Protein AF-A0A7C2JXZ7-F1 (afdb_monomer)

Solvent-accessible su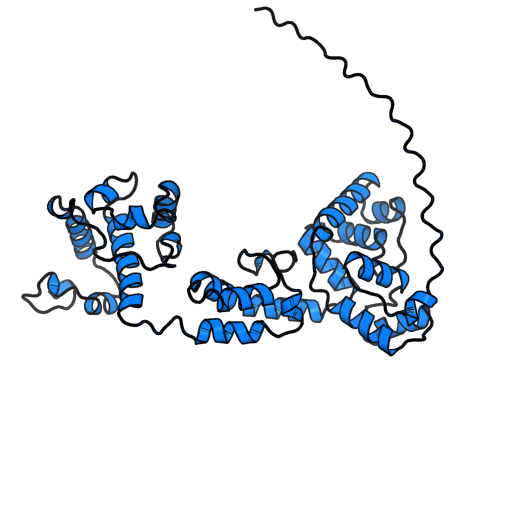rface area (backbone atoms only — not comparable to full-atom values): 20794 Å² total; per-residue (Å²): 109,37,71,84,67,78,41,60,89,87,62,53,82,86,69,69,44,75,68,50,61,74,71,53,90,70,81,55,69,70,57,50,53,50,53,37,53,58,69,62,34,73,89,45,26,84,37,54,69,44,96,60,83,79,60,87,74,69,52,63,71,73,50,99,61,55,70,68,53,46,52,51,31,55,76,66,48,43,37,80,36,54,71,58,54,43,67,33,20,42,39,56,48,54,64,38,87,90,34,45,48,64,51,49,51,52,52,48,53,53,50,49,52,55,51,50,40,60,73,72,55,51,64,69,77,52,66,60,60,64,55,56,42,51,71,56,39,70,49,85,60,17,68,27,36,26,47,79,26,54,86,33,37,89,56,45,66,91,66,73,64,24,49,20,55,44,51,55,50,47,63,75,40,79,59,53,56,68,62,53,52,51,46,53,71,26,42,68,60,50,50,53,50,51,53,55,53,55,71,33,28,38,49,53,46,51,50,51,50,49,36,49,61,64,68,53,57,69,55,52,46,51,24,44,32,36,39,72,7,56,60,28,42,78,59,45,52,58,65,62,27,13,57,77,43,76,40,55,49,67,59,44,52,51,51,43,52,51,49,49,65,70,62,66,81,55,95,53,62,73,51,58,32,57,55,50,49,47,53,53,50,50,72,54,49,78,60,55,63,66,55,51,11,44,51,37,25,77,70,58,39,23,94,46,62,34,37,56,68,22,48,48,49,49,29,56,73,65,77,41,81,75,45,72,64,59,60,77,71,51,77,78,71,74,74,77,74,71,77,73,77,75,74,78,73,78,80,76,76,79,78,80,79,81,82,84,82,87,130

Nearest PDB structures (foldseek):
  8cyf-assembly1_B  TM=7.156E-01  e=1.356E+00  Mycobacterium tuberculosis
  8d5v-assembly2_D  TM=5.899E-01  e=2.338E+00  Mycobacterium tuberculosis H37Rv
  7kug-assembly1_B  TM=6.909E-01  e=7.608E+00  Mycobacterium tuberculosis

Structure (mmCIF, N/CA/C/O backbone):
data_AF-A0A7C2JXZ7-F1
#
_entry.id   AF-A0A7C2JXZ7-F1
#
loop_
_atom_site.group_PDB
_atom_site.id
_atom_site.type_symbol
_atom_site.label_atom_id
_atom_site.label_alt_id
_atom_site.label_comp_id
_atom_site.label_asym_id
_atom_site.label_entity_id
_atom_site.label_seq_id
_atom_site.pdbx_PDB_ins_code
_atom_site.Cartn_x
_atom_site.Cartn_y
_atom_site.Cartn_z
_atom_site.occupancy
_atom_site.B_iso_or_equiv
_atom_site.auth_seq_id
_atom_site.auth_comp_id
_atom_site.auth_asym_id
_atom_site.auth_atom_id
_atom_site.pdbx_PDB_model_num
ATOM 1 N N . MET A 1 1 ? 34.299 -19.028 -40.362 1.00 62.66 1 MET A N 1
ATOM 2 C CA . MET A 1 1 ? 33.415 -18.157 -39.547 1.00 62.66 1 MET A CA 1
ATOM 3 C C . MET A 1 1 ? 31.964 -18.383 -39.933 1.00 62.66 1 MET A C 1
ATOM 5 O O . MET A 1 1 ? 31.199 -18.658 -39.027 1.00 62.66 1 MET A O 1
ATOM 9 N N . ALA A 1 2 ? 31.626 -18.369 -41.231 1.00 64.12 2 ALA A N 1
ATOM 10 C CA . ALA A 1 2 ? 30.314 -18.766 -41.760 1.00 64.12 2 ALA A CA 1
ATOM 11 C C . ALA A 1 2 ? 29.819 -20.125 -41.217 1.00 64.12 2 ALA A C 1
ATOM 13 O O . ALA A 1 2 ? 28.723 -20.210 -40.673 1.00 64.12 2 ALA A O 1
ATOM 14 N N . GLU A 1 3 ? 30.686 -21.140 -41.208 1.00 71.06 3 GLU A N 1
ATOM 15 C CA . GLU A 1 3 ? 30.381 -22.459 -40.632 1.00 71.06 3 GLU A CA 1
ATOM 16 C C . GLU A 1 3 ? 30.005 -22.406 -39.135 1.00 71.06 3 GLU A C 1
ATOM 18 O O . GLU A 1 3 ? 29.071 -23.067 -38.692 1.00 71.06 3 GLU 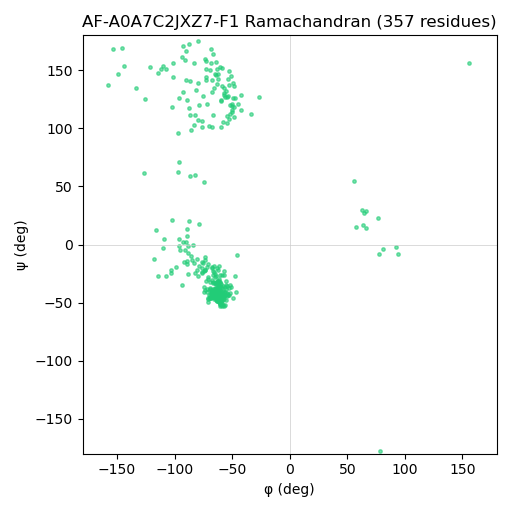A O 1
ATOM 23 N N . ALA A 1 4 ? 30.657 -21.538 -38.350 1.00 67.06 4 ALA A N 1
ATOM 24 C CA . ALA A 1 4 ? 30.414 -21.406 -36.909 1.00 67.06 4 ALA A CA 1
ATOM 25 C C . ALA A 1 4 ? 29.088 -20.697 -36.560 1.00 67.06 4 ALA A C 1
ATOM 27 O O . ALA A 1 4 ? 28.693 -20.691 -35.397 1.00 67.06 4 ALA A O 1
ATOM 28 N N . ILE A 1 5 ? 28.425 -20.088 -37.547 1.00 68.56 5 ILE A N 1
ATOM 29 C CA . ILE A 1 5 ? 27.115 -19.428 -37.422 1.00 68.56 5 ILE A CA 1
ATOM 30 C C . ILE A 1 5 ? 26.041 -20.120 -38.279 1.00 68.56 5 ILE A C 1
ATOM 32 O O . ILE A 1 5 ? 24.974 -19.552 -38.493 1.00 68.56 5 ILE A O 1
ATOM 36 N N . GLY A 1 6 ? 26.322 -21.323 -38.798 1.00 71.38 6 GLY A N 1
ATOM 37 C CA . GLY A 1 6 ? 25.378 -22.089 -39.616 1.00 71.38 6 GLY A CA 1
ATOM 38 C C . GLY A 1 6 ? 25.043 -21.441 -40.965 1.00 71.38 6 GLY A C 1
ATOM 39 O O . GLY A 1 6 ? 23.933 -21.611 -41.466 1.00 71.38 6 GLY A O 1
ATOM 40 N N . ARG A 1 7 ? 25.969 -20.666 -41.546 1.00 77.44 7 ARG A N 1
ATOM 41 C CA . ARG A 1 7 ? 25.797 -19.999 -42.845 1.00 77.44 7 ARG A CA 1
ATOM 42 C C . ARG A 1 7 ? 26.651 -20.661 -43.938 1.00 77.44 7 ARG A C 1
ATOM 44 O O . ARG A 1 7 ? 27.709 -21.206 -43.619 1.00 77.44 7 ARG A O 1
ATOM 51 N N . PRO A 1 8 ? 26.207 -20.612 -45.210 1.00 79.00 8 PRO A N 1
ATOM 52 C CA . PRO A 1 8 ? 26.948 -21.183 -46.334 1.00 79.00 8 PRO A CA 1
ATOM 53 C C . PRO A 1 8 ? 28.295 -20.481 -46.560 1.00 79.00 8 PRO A C 1
ATOM 55 O O . PRO A 1 8 ? 28.485 -19.322 -46.177 1.00 79.00 8 PRO A O 1
ATOM 58 N N . ASP A 1 9 ? 29.225 -21.179 -47.213 1.00 78.62 9 ASP A N 1
ATOM 59 C CA . ASP A 1 9 ? 30.504 -20.600 -47.627 1.00 78.62 9 ASP A CA 1
ATOM 60 C C . ASP A 1 9 ? 30.289 -19.400 -48.557 1.00 78.62 9 ASP A C 1
ATOM 62 O O . ASP A 1 9 ? 29.447 -19.423 -49.454 1.00 78.62 9 ASP A O 1
ATOM 66 N N . GLY A 1 10 ? 31.044 -18.325 -48.314 1.00 77.00 10 GLY A N 1
ATOM 67 C CA . GLY A 1 10 ? 30.866 -17.038 -48.994 1.00 77.00 10 GLY A CA 1
ATOM 68 C C . GLY A 1 10 ? 29.934 -16.056 -48.279 1.00 77.00 10 GLY A C 1
ATOM 69 O O . GLY A 1 10 ? 29.812 -14.923 -48.740 1.00 77.00 10 GLY A O 1
ATOM 70 N N . ALA A 1 11 ? 29.335 -16.435 -47.141 1.00 72.44 11 ALA A N 1
ATOM 71 C CA . ALA A 1 11 ? 28.572 -15.500 -46.319 1.00 72.44 11 ALA A CA 1
ATOM 72 C C . ALA A 1 11 ? 29.433 -14.299 -45.891 1.00 72.44 11 ALA A C 1
ATOM 74 O O . ALA A 1 11 ? 30.537 -14.432 -45.350 1.00 72.44 11 ALA A O 1
ATOM 75 N N . THR A 1 12 ? 28.896 -13.116 -46.140 1.00 72.75 12 THR A N 1
ATOM 76 C CA . THR A 1 12 ? 29.466 -11.817 -45.815 1.00 72.75 12 THR A CA 1
ATOM 77 C C . THR A 1 12 ? 28.961 -11.333 -44.456 1.00 72.75 12 THR A C 1
ATOM 79 O O . THR A 1 12 ? 28.044 -11.894 -43.860 1.00 72.75 12 THR A O 1
ATOM 82 N N . VAL A 1 13 ? 29.540 -10.242 -43.946 1.00 60.84 13 VAL A N 1
ATOM 83 C CA . VAL A 1 13 ? 29.043 -9.588 -42.721 1.00 60.84 13 VAL A CA 1
ATOM 84 C C . VAL A 1 13 ? 27.598 -9.094 -42.895 1.00 60.84 13 VAL A C 1
ATOM 86 O O . VAL A 1 13 ? 26.864 -9.042 -41.914 1.00 60.84 13 VAL A O 1
ATOM 89 N N . ALA A 1 14 ? 27.166 -8.793 -44.126 1.00 58.12 14 ALA A N 1
ATOM 90 C CA . ALA A 1 14 ? 25.792 -8.378 -44.413 1.00 58.12 14 ALA A CA 1
ATOM 91 C C . ALA A 1 14 ? 24.763 -9.503 -44.185 1.00 58.12 14 ALA A C 1
ATOM 93 O O . ALA A 1 14 ? 23.591 -9.216 -43.966 1.00 58.12 14 ALA A O 1
ATOM 94 N N . ASP A 1 15 ? 25.202 -10.765 -44.162 1.00 61.22 15 ASP A N 1
ATOM 95 C CA . ASP A 1 15 ? 24.343 -11.933 -43.930 1.00 61.22 15 ASP A CA 1
ATOM 96 C C . ASP A 1 15 ? 24.106 -12.222 -42.427 1.00 61.22 15 ASP A C 1
ATOM 98 O O . ASP A 1 15 ? 23.395 -13.167 -42.062 1.00 61.22 15 ASP A O 1
ATOM 102 N N . LEU A 1 16 ? 24.690 -11.406 -41.535 1.00 68.06 16 LEU A N 1
ATOM 103 C CA . LEU A 1 16 ? 24.462 -11.419 -40.083 1.00 68.06 16 LEU A CA 1
ATOM 104 C C . LEU A 1 16 ? 23.192 -10.641 -39.701 1.00 68.06 16 LEU A C 1
ATOM 106 O O . LEU A 1 16 ? 23.237 -9.675 -38.938 1.00 68.06 16 LEU A O 1
ATOM 110 N N . ASP A 1 17 ? 22.052 -11.069 -40.231 1.00 64.88 17 ASP A N 1
ATOM 111 C CA . ASP A 1 17 ? 20.748 -10.480 -39.931 1.00 64.88 17 ASP A CA 1
ATOM 112 C C . ASP A 1 17 ? 20.158 -10.951 -38.584 1.00 64.88 17 ASP A C 1
ATOM 114 O O . ASP A 1 17 ? 20.678 -11.837 -37.899 1.00 64.88 17 ASP A O 1
ATOM 118 N N . ALA A 1 18 ? 19.012 -10.376 -38.207 1.00 56.53 18 ALA A N 1
ATOM 119 C CA . ALA A 1 18 ? 18.262 -10.770 -37.012 1.00 56.53 18 ALA A CA 1
ATOM 120 C C . ALA A 1 18 ? 17.871 -12.265 -36.991 1.00 56.53 18 ALA A C 1
ATOM 122 O O . ALA A 1 18 ? 17.624 -12.815 -35.917 1.00 56.53 18 ALA A O 1
ATOM 123 N N . GLY A 1 19 ? 17.809 -12.929 -38.151 1.00 61.84 19 GLY A N 1
ATOM 124 C CA . GLY A 1 19 ? 17.515 -14.355 -38.271 1.00 61.84 19 GLY A CA 1
ATOM 125 C C . GLY A 1 19 ? 18.634 -15.230 -37.709 1.00 61.84 19 GLY A C 1
ATOM 126 O O . GLY A 1 19 ? 18.343 -16.162 -36.960 1.00 61.84 19 GLY A O 1
ATOM 127 N N . VAL A 1 20 ? 19.902 -14.885 -37.975 1.00 66.69 20 VAL A N 1
ATOM 128 C CA . VAL A 1 20 ? 21.068 -15.586 -37.395 1.00 66.69 20 VAL A CA 1
ATOM 129 C C . VAL A 1 20 ? 20.991 -15.567 -35.877 1.00 66.69 20 VAL A C 1
ATOM 131 O O . VAL A 1 20 ? 21.001 -16.615 -35.231 1.00 66.69 20 VAL A O 1
ATOM 134 N N . TRP A 1 21 ? 20.829 -14.374 -35.308 1.00 66.44 21 TRP A N 1
ATOM 135 C CA . TRP A 1 21 ? 20.855 -14.176 -33.861 1.00 66.44 21 TRP A CA 1
ATOM 136 C C . TRP A 1 21 ? 19.709 -14.888 -33.141 1.00 66.44 21 TRP A C 1
ATOM 138 O O . TRP A 1 21 ? 19.913 -15.409 -32.050 1.00 66.44 21 TRP A O 1
ATOM 148 N N . ARG A 1 22 ? 18.523 -14.984 -33.758 1.00 57.91 22 ARG A N 1
ATOM 149 C CA . ARG A 1 22 ? 17.371 -15.706 -33.184 1.00 57.91 22 ARG A CA 1
ATOM 150 C C . ARG A 1 22 ? 17.596 -17.210 -33.049 1.00 57.91 22 ARG A C 1
ATOM 152 O O . ARG A 1 22 ? 16.978 -17.832 -32.192 1.00 57.91 22 ARG A O 1
ATOM 159 N N . THR A 1 23 ? 18.438 -17.792 -33.899 1.00 68.81 23 THR A N 1
ATOM 160 C CA . THR A 1 23 ? 18.714 -19.238 -33.894 1.00 68.81 23 THR A CA 1
ATOM 161 C C . THR A 1 23 ? 19.917 -19.618 -33.028 1.00 68.81 23 THR A C 1
ATOM 163 O O . THR A 1 23 ? 20.071 -20.785 -32.670 1.00 68.81 23 THR A O 1
ATOM 166 N N . MET A 1 24 ? 20.749 -18.647 -32.634 1.00 72.88 24 MET A N 1
ATOM 167 C CA . MET A 1 24 ? 21.916 -18.885 -31.786 1.00 72.88 24 MET A CA 1
ATOM 168 C C . MET A 1 24 ? 21.531 -18.940 -30.305 1.00 72.88 24 MET A C 1
ATOM 170 O O . MET A 1 24 ? 21.211 -17.930 -29.687 1.00 72.88 24 MET A O 1
ATOM 174 N N . THR A 1 25 ? 21.627 -20.126 -29.703 1.00 72.94 25 THR A N 1
ATOM 175 C CA . THR A 1 25 ? 21.425 -20.321 -28.256 1.00 72.94 25 THR A CA 1
ATOM 176 C C . THR A 1 25 ? 22.658 -19.953 -27.424 1.00 72.94 25 THR A C 1
ATOM 178 O O . THR A 1 25 ? 22.530 -19.647 -26.240 1.00 72.94 25 THR A O 1
ATOM 181 N N . ALA A 1 26 ? 23.848 -19.949 -28.035 1.00 78.12 26 ALA A N 1
ATOM 182 C CA . ALA A 1 26 ? 25.101 -19.505 -27.433 1.00 78.12 26 ALA A CA 1
ATOM 183 C C . ALA A 1 26 ? 26.041 -18.910 -28.495 1.00 78.12 26 ALA A C 1
ATOM 185 O O . ALA A 1 26 ? 26.068 -19.359 -29.641 1.00 78.12 26 ALA A O 1
ATOM 186 N N . ILE A 1 27 ? 26.841 -17.914 -28.106 1.00 78.12 27 ILE A N 1
ATOM 187 C CA . ILE A 1 27 ? 27.871 -17.305 -28.959 1.00 78.12 27 ILE A CA 1
ATOM 188 C C . ILE A 1 27 ? 29.213 -17.969 -28.640 1.00 78.12 27 ILE A C 1
ATOM 190 O O . ILE A 1 27 ? 29.633 -17.991 -27.485 1.00 78.12 27 ILE A O 1
ATOM 194 N N . SER A 1 28 ? 29.901 -18.500 -29.656 1.00 84.38 28 SER A N 1
ATOM 195 C CA . SER A 1 28 ? 31.256 -19.036 -29.472 1.00 84.38 28 SER A CA 1
ATOM 196 C C . SER A 1 28 ? 32.236 -17.930 -29.068 1.00 84.38 28 SER A C 1
ATOM 198 O O . SER A 1 28 ? 32.137 -16.800 -29.552 1.00 84.38 28 SER A O 1
ATOM 200 N N . GLU A 1 29 ? 33.229 -18.249 -28.233 1.00 83.44 29 GLU A N 1
ATOM 201 C CA . GLU A 1 29 ? 34.202 -17.246 -27.769 1.00 83.44 29 GLU A CA 1
ATOM 202 C C . GLU A 1 29 ? 34.943 -16.590 -28.945 1.00 83.44 29 GLU A C 1
ATOM 204 O O . GLU A 1 29 ? 35.140 -15.381 -28.955 1.00 83.44 29 GLU A O 1
ATOM 209 N N . ARG A 1 30 ? 35.239 -17.348 -30.010 1.00 81.94 30 ARG A N 1
ATOM 210 C CA . ARG A 1 30 ? 35.855 -16.815 -31.235 1.00 81.94 30 ARG A CA 1
ATOM 211 C C . ARG A 1 30 ? 34.989 -15.752 -31.921 1.00 81.94 30 ARG A C 1
ATOM 213 O O . ARG A 1 30 ? 35.519 -14.723 -32.337 1.00 81.94 30 ARG A O 1
ATOM 220 N N . LEU A 1 31 ? 33.680 -15.987 -32.055 1.00 80.50 31 LEU A N 1
ATOM 221 C CA . LEU A 1 31 ? 32.760 -15.006 -32.642 1.00 80.50 31 LEU A CA 1
ATOM 222 C C . LEU A 1 31 ? 32.622 -13.783 -31.734 1.00 80.50 31 LEU A C 1
ATOM 224 O O . LEU A 1 31 ? 32.648 -12.655 -32.216 1.00 80.50 31 LEU A O 1
ATOM 228 N N . ARG A 1 32 ? 32.549 -13.996 -30.419 1.00 84.38 32 ARG A N 1
ATOM 229 C CA . ARG A 1 32 ? 32.533 -12.913 -29.437 1.00 84.38 32 ARG A CA 1
ATOM 230 C C . ARG A 1 32 ? 33.777 -12.033 -29.558 1.00 84.38 32 ARG A C 1
ATOM 232 O O . ARG A 1 32 ? 33.635 -10.826 -29.712 1.00 84.38 32 ARG A O 1
ATOM 239 N N . THR A 1 33 ? 34.981 -12.610 -29.555 1.00 87.62 33 THR A N 1
ATOM 240 C CA . THR A 1 33 ? 36.236 -11.861 -29.741 1.00 87.62 33 THR A CA 1
ATOM 241 C C . THR A 1 33 ? 36.236 -11.088 -31.057 1.00 87.62 33 THR A C 1
ATOM 243 O O . THR A 1 33 ? 36.643 -9.929 -31.082 1.00 87.62 33 THR A O 1
ATOM 246 N N . TYR A 1 34 ? 35.737 -11.694 -32.138 1.00 88.88 34 TYR A N 1
ATOM 247 C CA . TYR A 1 34 ? 35.626 -11.029 -33.434 1.00 88.88 34 TYR A CA 1
ATOM 248 C C . TYR A 1 34 ? 34.696 -9.806 -33.392 1.00 88.88 34 TYR A C 1
ATOM 250 O O . TYR A 1 34 ? 35.095 -8.733 -33.837 1.00 88.88 34 TYR A O 1
ATOM 258 N N . LEU A 1 35 ? 33.495 -9.929 -32.817 1.00 87.25 35 LEU A N 1
ATOM 259 C CA . LEU A 1 35 ? 32.553 -8.807 -32.686 1.00 87.25 35 LEU A CA 1
ATOM 260 C C . LEU A 1 35 ? 33.122 -7.684 -31.813 1.00 87.25 35 LEU A C 1
ATOM 262 O O . LEU A 1 35 ? 32.981 -6.511 -32.149 1.00 87.25 35 LEU A O 1
ATOM 266 N N . LEU A 1 36 ? 33.802 -8.040 -30.719 1.00 90.25 36 LEU A N 1
ATOM 267 C CA . LEU A 1 36 ? 34.467 -7.074 -29.843 1.00 90.25 36 LEU A CA 1
ATOM 268 C C . LEU A 1 36 ? 35.589 -6.325 -30.569 1.00 90.25 36 LEU A C 1
ATOM 270 O O . LEU A 1 36 ? 35.701 -5.110 -30.429 1.00 90.25 36 LEU A O 1
ATOM 274 N N . ALA A 1 37 ? 36.394 -7.033 -31.363 1.00 90.88 37 ALA A N 1
ATOM 275 C CA . ALA A 1 37 ? 37.422 -6.413 -32.190 1.00 90.88 37 ALA A CA 1
ATOM 276 C C . ALA A 1 37 ? 36.805 -5.506 -33.263 1.00 90.88 37 ALA A C 1
ATOM 278 O O . ALA A 1 37 ? 37.328 -4.425 -33.514 1.00 90.88 37 ALA A O 1
ATOM 279 N N . LEU A 1 38 ? 35.678 -5.914 -33.858 1.00 89.81 38 LEU A N 1
ATOM 280 C CA . LEU A 1 38 ? 34.982 -5.150 -34.890 1.00 89.81 38 LEU A CA 1
ATOM 281 C C . LEU A 1 38 ? 34.501 -3.794 -34.366 1.00 89.81 38 LEU A C 1
ATOM 283 O O . LEU A 1 38 ? 34.787 -2.784 -34.998 1.00 89.81 38 LEU A O 1
ATOM 287 N N . VAL A 1 39 ? 33.829 -3.751 -33.211 1.00 91.50 39 VAL A N 1
ATOM 288 C CA . VAL A 1 39 ? 33.333 -2.484 -32.631 1.00 91.50 39 VAL A CA 1
ATOM 289 C C . VAL A 1 39 ? 34.448 -1.581 -32.095 1.00 91.50 39 VAL A C 1
ATOM 291 O O . VAL A 1 39 ? 34.222 -0.392 -31.900 1.00 91.50 39 VAL A O 1
ATOM 294 N N . ALA A 1 40 ? 35.649 -2.124 -31.874 1.00 91.88 40 ALA A N 1
ATOM 295 C CA . ALA A 1 40 ? 36.829 -1.379 -31.432 1.00 91.88 40 ALA A CA 1
ATOM 296 C C . ALA A 1 40 ? 37.678 -0.822 -32.593 1.00 91.88 40 ALA A C 1
ATOM 298 O O . ALA A 1 40 ? 38.736 -0.235 -32.363 1.00 91.88 40 ALA A O 1
ATOM 299 N N . ARG A 1 41 ? 37.251 -1.023 -33.845 1.00 93.81 41 ARG A N 1
ATOM 300 C CA . ARG A 1 41 ? 37.993 -0.586 -35.029 1.00 93.81 41 ARG A CA 1
ATOM 301 C C . ARG A 1 41 ? 38.040 0.944 -35.150 1.00 93.81 41 ARG A C 1
ATOM 303 O O . ARG A 1 41 ? 36.980 1.574 -35.106 1.00 93.81 41 ARG A O 1
ATOM 310 N N . PRO A 1 42 ? 39.221 1.553 -35.386 1.00 94.62 42 PRO A N 1
ATOM 311 C CA . PRO A 1 42 ? 39.348 3.002 -35.565 1.00 94.62 42 PRO A CA 1
ATOM 312 C C . PRO A 1 42 ? 38.448 3.569 -36.668 1.00 94.62 42 PRO A C 1
ATOM 314 O O . PRO A 1 42 ? 37.960 4.689 -36.559 1.00 94.62 42 PRO A O 1
ATOM 317 N N . GLU A 1 43 ? 38.173 2.787 -37.711 1.00 95.88 43 GLU A N 1
ATOM 318 C CA . GLU A 1 43 ? 37.343 3.200 -38.845 1.00 95.88 43 GLU A CA 1
ATOM 319 C C . GLU A 1 43 ? 35.866 3.410 -38.469 1.00 95.88 43 GLU A C 1
ATOM 321 O O . GLU A 1 43 ? 35.140 4.110 -39.177 1.00 95.88 43 GLU A O 1
ATOM 326 N N . LEU A 1 44 ? 35.411 2.824 -37.356 1.00 94.00 44 LEU A N 1
ATOM 327 C CA . LEU A 1 44 ? 34.067 3.044 -36.823 1.00 94.00 44 LEU A CA 1
ATOM 328 C C . LEU A 1 44 ? 34.005 4.228 -35.858 1.00 94.00 44 LEU A C 1
ATOM 330 O O . LEU A 1 44 ? 32.908 4.699 -35.578 1.00 94.00 44 LEU A O 1
ATOM 334 N N . ALA A 1 45 ? 35.145 4.737 -35.377 1.00 95.62 45 ALA A N 1
ATOM 335 C CA . ALA A 1 45 ? 35.188 5.710 -34.288 1.00 95.62 45 ALA A CA 1
ATOM 336 C C . ALA A 1 45 ? 34.353 6.969 -34.566 1.00 95.62 45 ALA A C 1
ATOM 338 O O . ALA A 1 45 ? 33.713 7.469 -33.651 1.00 95.62 45 ALA A O 1
ATOM 339 N N . GLY A 1 46 ? 34.314 7.444 -35.816 1.00 95.94 46 GLY A N 1
ATOM 340 C CA . GLY A 1 46 ? 33.520 8.610 -36.227 1.00 95.94 46 GLY A CA 1
ATOM 341 C C . GLY A 1 46 ? 32.080 8.308 -36.660 1.00 95.94 46 GLY A C 1
ATOM 342 O O . GLY A 1 46 ? 31.354 9.227 -37.031 1.00 95.94 46 GLY A O 1
ATOM 343 N N . ARG A 1 47 ? 31.650 7.041 -36.663 1.00 95.81 47 ARG A N 1
ATOM 344 C CA . ARG A 1 47 ? 30.279 6.662 -37.031 1.00 95.81 47 ARG A CA 1
ATOM 345 C C . ARG A 1 47 ? 29.370 6.744 -35.818 1.00 95.81 47 ARG A C 1
ATOM 347 O O . ARG A 1 47 ? 29.770 6.348 -34.725 1.00 95.81 47 ARG A O 1
ATOM 354 N N . ARG A 1 48 ? 28.141 7.224 -36.012 1.00 96.44 48 ARG A N 1
ATOM 355 C CA . ARG A 1 48 ? 27.106 7.163 -34.974 1.00 96.44 48 ARG A CA 1
ATOM 356 C C . ARG A 1 48 ? 26.795 5.716 -34.628 1.00 96.44 48 ARG A C 1
ATOM 358 O O . ARG A 1 48 ? 26.771 4.865 -35.512 1.00 96.44 48 ARG A O 1
ATOM 365 N N . VAL A 1 49 ? 26.545 5.458 -33.349 1.00 95.06 49 VAL A N 1
ATOM 366 C CA . VAL A 1 49 ? 26.154 4.115 -32.891 1.00 95.06 49 VAL A CA 1
ATOM 367 C C . VAL A 1 49 ? 24.728 3.781 -33.316 1.00 95.06 49 VAL A C 1
ATOM 369 O O . VAL A 1 49 ? 24.432 2.631 -33.622 1.00 95.06 49 VAL A O 1
ATOM 372 N N . TRP A 1 50 ? 23.872 4.799 -33.413 1.00 92.44 50 TRP A N 1
ATOM 373 C CA . TRP A 1 50 ? 22.514 4.681 -33.929 1.00 92.44 50 TRP A CA 1
ATOM 374 C C . TRP A 1 50 ? 22.298 5.687 -35.056 1.00 92.44 50 TRP A C 1
ATOM 376 O O . TRP A 1 50 ? 22.514 6.887 -34.892 1.00 92.44 50 TRP A O 1
ATOM 386 N N . GLU A 1 51 ? 21.867 5.198 -36.217 1.00 88.38 51 GLU A N 1
ATOM 387 C CA . GLU A 1 51 ? 21.606 6.039 -37.395 1.00 88.38 51 GLU A CA 1
ATOM 388 C C . GLU A 1 51 ? 20.194 6.648 -37.392 1.00 88.38 51 GLU A C 1
ATOM 390 O O . GLU A 1 51 ? 19.897 7.550 -38.174 1.00 88.38 51 GLU A O 1
ATOM 395 N N . ARG A 1 52 ? 19.332 6.194 -36.476 1.00 83.38 52 ARG A N 1
ATOM 396 C CA . ARG A 1 52 ? 17.942 6.635 -36.318 1.00 83.38 52 ARG A CA 1
ATOM 397 C C . ARG A 1 52 ? 17.738 7.417 -35.017 1.00 83.38 52 ARG A C 1
ATOM 399 O O . ARG A 1 52 ? 18.448 7.164 -34.042 1.00 83.38 52 ARG A O 1
ATOM 406 N N . PRO A 1 53 ? 16.779 8.361 -34.979 1.00 80.50 53 PRO A N 1
ATOM 407 C CA . PRO A 1 53 ? 16.437 9.068 -33.751 1.00 80.50 53 PRO A CA 1
ATOM 408 C C . PRO A 1 53 ? 15.901 8.098 -32.695 1.00 80.50 53 PRO A C 1
ATOM 410 O O . PRO A 1 53 ? 15.218 7.125 -33.022 1.00 80.50 53 PRO A O 1
ATOM 413 N N . TRP A 1 54 ? 16.172 8.384 -31.420 1.00 82.81 54 TRP A N 1
ATOM 414 C CA . TRP A 1 54 ? 15.539 7.629 -30.344 1.00 82.81 54 TRP A CA 1
ATOM 415 C C . TRP A 1 54 ? 14.026 7.885 -30.330 1.00 82.81 54 TRP A C 1
ATOM 417 O O . TRP A 1 54 ? 13.602 9.043 -30.368 1.00 82.81 54 TRP A O 1
ATOM 427 N N . PRO A 1 55 ? 13.200 6.843 -30.205 1.00 77.81 55 PRO A N 1
ATOM 428 C CA . PRO A 1 55 ? 11.765 6.972 -30.048 1.00 77.81 55 PRO A CA 1
ATOM 429 C C . PRO A 1 55 ? 11.410 7.701 -28.754 1.00 77.81 55 PRO A C 1
ATOM 431 O O . PRO A 1 55 ? 11.956 7.414 -27.683 1.00 77.81 55 PRO A O 1
ATOM 434 N N . LEU A 1 56 ? 10.427 8.597 -28.840 1.00 67.56 56 LEU A N 1
ATOM 435 C CA . LEU A 1 56 ? 9.846 9.242 -27.666 1.00 67.56 56 LEU A CA 1
ATOM 436 C C . LEU A 1 56 ? 9.251 8.174 -26.732 1.00 67.56 56 LEU A C 1
ATOM 438 O O . LEU A 1 56 ? 8.403 7.384 -27.140 1.00 67.56 56 LEU A O 1
ATOM 442 N N . GLY A 1 57 ? 9.698 8.155 -25.473 1.00 67.19 57 GLY A N 1
ATOM 443 C CA . GLY A 1 57 ? 9.205 7.237 -24.438 1.00 67.19 57 GLY A CA 1
ATOM 444 C C . GLY A 1 57 ? 10.009 5.943 -24.256 1.00 67.19 57 GLY A C 1
ATOM 445 O O . GLY A 1 57 ? 9.785 5.230 -23.276 1.00 67.19 57 GLY A O 1
ATOM 446 N N . LEU A 1 58 ? 10.980 5.639 -25.126 1.00 79.00 58 LEU A N 1
ATOM 447 C CA . LEU A 1 58 ? 11.948 4.579 -24.844 1.00 79.00 58 LEU A CA 1
ATOM 448 C C . LEU A 1 58 ? 13.018 5.137 -23.897 1.00 79.00 58 LEU A C 1
ATOM 450 O O . LEU A 1 58 ? 13.853 5.932 -24.302 1.00 79.00 58 LEU A O 1
ATOM 454 N N . VAL A 1 59 ? 13.010 4.738 -22.628 1.00 83.44 59 VAL A N 1
ATOM 455 C CA . VAL A 1 59 ? 14.030 5.188 -21.667 1.00 83.44 59 VAL A CA 1
ATOM 456 C C . VAL A 1 59 ? 15.219 4.214 -21.701 1.00 83.44 59 VAL A C 1
ATOM 458 O O . VAL A 1 59 ? 14.997 3.020 -21.484 1.00 83.44 59 VAL A O 1
ATOM 461 N N . PRO A 1 60 ? 16.471 4.659 -21.938 1.00 87.94 60 PRO A N 1
ATOM 462 C CA . PRO A 1 60 ? 17.640 3.774 -21.994 1.00 87.94 60 PRO A CA 1
ATOM 463 C C . PRO A 1 60 ? 17.823 2.890 -20.753 1.00 87.94 60 PRO A C 1
ATOM 465 O O . PRO A 1 60 ? 18.190 1.723 -20.876 1.00 87.94 60 PRO A O 1
ATOM 468 N N . SER A 1 61 ? 17.503 3.397 -19.557 1.00 84.31 61 SER A N 1
ATOM 469 C CA . SER A 1 61 ? 17.567 2.630 -18.301 1.00 84.31 61 SER A CA 1
ATOM 470 C C . SER A 1 61 ? 16.565 1.471 -18.225 1.00 84.31 61 SER A C 1
ATOM 472 O O . SER A 1 61 ? 16.754 0.547 -17.436 1.00 84.31 61 SER A O 1
ATOM 474 N N . MET A 1 62 ? 15.524 1.486 -19.063 1.00 80.19 62 MET A N 1
ATOM 475 C CA . MET A 1 62 ? 14.497 0.444 -19.138 1.00 80.19 62 MET A CA 1
ATOM 476 C C . MET A 1 62 ? 14.823 -0.654 -20.154 1.00 80.19 62 MET A C 1
ATOM 478 O O . MET A 1 62 ? 14.077 -1.632 -20.259 1.00 80.19 62 MET A O 1
ATOM 482 N N . LEU A 1 63 ? 15.915 -0.510 -20.909 1.00 82.94 63 LEU A N 1
ATOM 483 C CA . LEU A 1 63 ? 16.416 -1.580 -21.760 1.00 82.94 63 LEU A CA 1
ATOM 484 C C . LEU A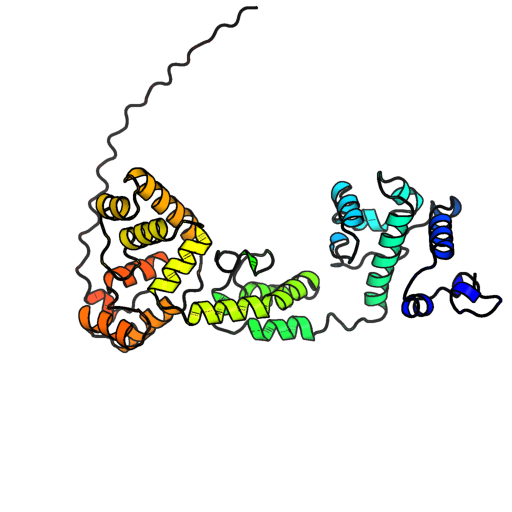 1 63 ? 16.869 -2.769 -20.887 1.00 82.94 63 LEU A C 1
ATOM 486 O O . LEU A 1 63 ? 17.362 -2.553 -19.774 1.00 82.94 63 LEU A O 1
ATOM 490 N N . PRO A 1 64 ? 16.722 -4.022 -21.364 1.00 79.19 64 PRO A N 1
ATOM 491 C CA . PRO A 1 64 ? 17.129 -5.234 -20.645 1.00 79.19 64 PRO A CA 1
ATOM 492 C C . PRO A 1 64 ? 18.658 -5.414 -20.644 1.00 79.19 64 PRO A C 1
ATOM 494 O O . PRO A 1 64 ? 19.187 -6.438 -21.063 1.00 79.19 64 PRO A O 1
ATOM 497 N N . LEU A 1 65 ? 19.360 -4.383 -20.191 1.00 86.00 65 LEU A N 1
ATOM 498 C CA . LEU A 1 65 ? 20.803 -4.313 -20.055 1.00 86.00 65 LEU A CA 1
ATOM 499 C C . LEU A 1 65 ? 21.237 -4.953 -18.736 1.00 86.00 65 LEU A C 1
ATOM 501 O O . LEU A 1 65 ? 20.489 -4.995 -17.756 1.00 86.00 65 LEU A O 1
ATOM 505 N N . THR A 1 66 ? 22.483 -5.404 -18.676 1.00 87.00 66 THR A N 1
ATOM 506 C CA . THR A 1 66 ? 23.095 -5.835 -17.423 1.00 87.00 66 THR A CA 1
ATOM 507 C C . THR A 1 66 ? 23.207 -4.665 -16.443 1.00 87.00 66 THR A C 1
ATOM 509 O O . THR A 1 66 ? 23.390 -3.506 -16.826 1.00 87.00 66 THR A O 1
ATOM 512 N N . VAL A 1 67 ? 23.174 -4.977 -15.141 1.00 85.75 67 VAL A N 1
ATOM 513 C CA . VAL A 1 67 ? 23.333 -3.992 -14.050 1.00 85.75 67 VAL A CA 1
ATOM 514 C C . VAL A 1 67 ? 24.593 -3.143 -14.241 1.00 85.75 67 VAL A C 1
ATOM 516 O O . VAL A 1 67 ? 24.602 -1.951 -13.946 1.00 85.75 67 VAL A O 1
ATOM 519 N N . ARG A 1 68 ? 25.663 -3.738 -14.784 1.00 91.12 68 ARG A N 1
ATOM 520 C CA . ARG A 1 68 ? 26.899 -3.020 -15.101 1.00 91.12 68 ARG A CA 1
ATOM 521 C C . ARG A 1 68 ? 26.659 -1.902 -16.114 1.00 91.12 68 ARG A C 1
ATOM 523 O O . ARG A 1 68 ? 27.056 -0.774 -15.838 1.00 91.12 68 ARG A O 1
ATOM 530 N N . VAL A 1 69 ? 26.036 -2.192 -17.258 1.00 93.00 69 VAL A N 1
ATOM 531 C CA . VAL A 1 69 ? 25.779 -1.174 -18.291 1.00 93.00 69 VAL A CA 1
ATOM 532 C C . VAL A 1 69 ? 24.820 -0.110 -17.761 1.00 93.00 69 VAL A C 1
ATOM 534 O O . VAL A 1 69 ? 25.092 1.076 -17.925 1.00 93.00 69 VAL A O 1
ATOM 537 N N . GLN A 1 70 ? 23.771 -0.507 -17.034 1.00 89.50 70 GLN A N 1
ATOM 538 C CA . GLN A 1 70 ? 22.841 0.434 -16.396 1.00 89.50 70 GLN A CA 1
ATOM 539 C C . GLN A 1 70 ? 23.560 1.394 -15.433 1.00 89.50 70 GLN A C 1
ATOM 541 O O . GLN A 1 70 ? 23.348 2.603 -15.493 1.00 89.50 70 GLN A O 1
ATOM 546 N N . ASN A 1 71 ? 24.473 0.885 -14.599 1.00 92.31 71 ASN A N 1
ATOM 547 C CA . ASN A 1 71 ? 25.258 1.705 -13.673 1.00 92.31 71 ASN A CA 1
ATOM 548 C C . ASN A 1 71 ? 26.234 2.648 -14.384 1.00 92.31 71 ASN A C 1
ATOM 550 O O . ASN A 1 71 ? 26.544 3.716 -13.855 1.00 92.31 71 ASN A O 1
ATOM 554 N N . VAL A 1 72 ? 26.778 2.250 -15.538 1.00 95.19 72 VAL A N 1
ATOM 555 C CA . VAL A 1 72 ? 27.644 3.124 -16.340 1.00 95.19 72 VAL A CA 1
ATOM 556 C C . VAL A 1 72 ? 26.814 4.238 -16.978 1.00 95.19 72 VAL A C 1
ATOM 558 O O . VAL A 1 72 ? 27.175 5.401 -16.832 1.00 95.19 72 VAL A O 1
ATOM 561 N N . LEU A 1 73 ? 25.666 3.916 -17.585 1.00 93.88 73 LEU A N 1
ATOM 562 C CA . LEU A 1 73 ? 24.760 4.918 -18.158 1.00 93.88 73 LEU A CA 1
ATOM 563 C C . LEU A 1 73 ? 24.258 5.916 -17.109 1.00 93.88 73 LEU A C 1
ATOM 565 O O . LEU A 1 73 ? 24.252 7.115 -17.372 1.00 93.88 73 LEU A O 1
ATOM 569 N N . GLY A 1 74 ? 23.875 5.434 -15.922 1.00 92.06 74 GLY A N 1
ATOM 570 C CA . GLY A 1 74 ? 23.400 6.287 -14.833 1.00 92.06 74 GLY A CA 1
ATOM 571 C C . GLY A 1 74 ? 24.485 7.218 -14.287 1.00 92.06 74 GLY A C 1
ATOM 572 O O . GLY A 1 74 ? 24.245 8.408 -14.131 1.00 92.06 74 GLY A O 1
ATOM 573 N N . ARG A 1 75 ? 25.707 6.716 -14.049 1.00 94.06 75 ARG A N 1
ATOM 574 C CA . ARG A 1 75 ? 26.819 7.547 -13.538 1.00 94.06 75 ARG A CA 1
ATOM 575 C C . ARG A 1 75 ? 27.294 8.615 -14.518 1.00 94.06 75 ARG A C 1
ATOM 577 O O . ARG A 1 75 ? 27.864 9.606 -14.084 1.00 94.06 75 ARG A O 1
ATOM 584 N N . GLN A 1 76 ? 27.102 8.384 -15.811 1.00 95.00 76 GLN A N 1
ATOM 585 C CA . GLN A 1 76 ? 27.496 9.306 -16.877 1.00 95.00 76 GLN A CA 1
ATOM 586 C C . GLN A 1 76 ? 26.330 10.199 -17.327 1.00 95.00 76 GLN A C 1
ATOM 588 O O . GLN A 1 76 ? 26.474 10.928 -18.306 1.00 95.00 76 GLN A O 1
ATOM 593 N N . GLU A 1 77 ? 25.175 10.103 -16.649 1.00 93.69 77 GLU A N 1
ATOM 594 C CA . GLU A 1 77 ? 23.927 10.822 -16.957 1.00 93.69 77 GLU A CA 1
ATOM 595 C C . GLU A 1 77 ? 23.399 10.565 -18.386 1.00 93.69 77 GLU A C 1
ATOM 597 O O . GLU A 1 77 ? 22.498 11.238 -18.879 1.00 93.69 77 GLU A O 1
ATOM 602 N N . LEU A 1 78 ? 23.912 9.527 -19.055 1.00 93.69 78 LEU A N 1
ATOM 603 C CA . LEU A 1 78 ? 23.516 9.142 -20.412 1.00 93.69 78 LEU A CA 1
ATOM 604 C C . LEU A 1 78 ? 22.158 8.434 -20.447 1.00 93.69 78 LEU A C 1
ATOM 606 O O . LEU A 1 78 ? 21.537 8.348 -21.501 1.00 93.69 78 LEU A O 1
ATOM 610 N N . ALA A 1 79 ? 21.706 7.895 -19.311 1.00 89.69 79 ALA A N 1
ATOM 611 C CA . ALA A 1 79 ? 20.383 7.285 -19.204 1.00 89.69 79 ALA A CA 1
ATOM 612 C C . ALA A 1 79 ? 19.247 8.312 -19.335 1.00 89.69 79 ALA A C 1
ATOM 614 O O . ALA A 1 79 ? 18.174 7.959 -19.824 1.00 89.69 79 ALA A O 1
ATOM 615 N N . ASP A 1 80 ? 19.502 9.552 -18.914 1.00 84.56 80 ASP A N 1
ATOM 616 C CA . ASP A 1 80 ? 18.518 10.633 -18.867 1.00 84.56 80 ASP A CA 1
ATOM 617 C C . ASP A 1 80 ? 18.701 11.629 -20.029 1.00 84.56 80 ASP A C 1
ATOM 619 O O . ASP A 1 80 ? 17.733 12.247 -20.470 1.00 84.56 80 ASP A O 1
ATOM 623 N N . ASP A 1 81 ? 19.910 11.730 -20.598 1.00 91.94 81 ASP A N 1
ATOM 624 C CA . ASP A 1 81 ? 20.215 12.545 -21.783 1.00 91.94 81 ASP A CA 1
ATOM 625 C C . ASP A 1 81 ? 20.189 11.716 -23.084 1.00 91.94 81 ASP A C 1
ATOM 627 O O . ASP A 1 81 ? 21.208 11.421 -23.721 1.00 91.94 81 ASP A O 1
ATOM 631 N N . VAL A 1 82 ? 18.977 11.321 -23.481 1.00 89.19 82 VAL A N 1
ATOM 632 C CA . VAL A 1 82 ? 18.721 10.513 -24.686 1.00 89.19 82 VAL A CA 1
ATOM 633 C C . VAL A 1 82 ? 19.199 11.210 -25.965 1.00 89.19 82 VAL A C 1
ATOM 635 O O . VAL A 1 82 ? 19.708 10.557 -26.881 1.00 89.19 82 VAL A O 1
ATOM 638 N N . GLU A 1 83 ? 19.054 12.535 -26.040 1.00 87.69 83 GLU A N 1
ATOM 639 C CA . GLU A 1 83 ? 19.464 13.312 -27.211 1.00 87.69 83 GLU A CA 1
ATOM 640 C C . GLU A 1 83 ? 20.981 13.256 -27.397 1.00 87.69 83 GLU A C 1
ATOM 642 O O . GLU A 1 83 ? 21.465 13.011 -28.508 1.00 87.69 83 GLU A O 1
ATOM 647 N N . ARG A 1 84 ? 21.748 13.440 -26.314 1.00 94.50 84 ARG A N 1
ATOM 648 C CA . ARG A 1 84 ? 23.199 13.258 -26.345 1.00 94.50 84 ARG A CA 1
ATOM 649 C C . ARG A 1 84 ? 23.552 11.840 -26.744 1.00 94.50 84 ARG A C 1
ATOM 651 O O . ARG A 1 84 ? 24.301 11.695 -27.706 1.00 94.50 84 ARG A O 1
ATOM 658 N N . LEU A 1 85 ? 22.984 10.830 -26.080 1.00 93.62 85 LEU A N 1
ATOM 659 C CA . LEU A 1 85 ? 23.275 9.418 -26.341 1.00 93.62 85 LEU A CA 1
ATOM 660 C C . LEU A 1 85 ? 23.127 9.064 -27.833 1.00 93.62 85 LEU A C 1
ATOM 662 O O . LEU A 1 85 ? 24.002 8.418 -28.400 1.00 93.62 85 LEU A O 1
ATOM 666 N N . CYS A 1 86 ? 22.088 9.565 -28.504 1.00 91.12 86 CYS A N 1
ATOM 667 C CA . CYS A 1 86 ? 21.835 9.279 -29.924 1.00 91.12 86 CYS A CA 1
ATOM 668 C C . CYS A 1 86 ? 22.762 9.988 -30.902 1.00 91.12 86 CYS A C 1
ATOM 670 O O . CYS A 1 86 ? 22.898 9.567 -32.051 1.00 91.12 86 CYS A O 1
ATOM 672 N N . ARG A 1 87 ? 23.385 11.088 -30.479 1.00 94.56 87 ARG A N 1
ATOM 673 C CA . ARG A 1 87 ? 24.387 11.775 -31.295 1.00 94.56 87 ARG A CA 1
ATOM 674 C C . ARG A 1 87 ? 25.768 11.148 -31.168 1.00 94.56 87 ARG A C 1
ATOM 676 O O . ARG A 1 87 ? 26.594 11.428 -32.033 1.00 94.56 87 ARG A O 1
ATOM 683 N N . MET A 1 88 ? 25.993 10.319 -30.145 1.00 97.25 88 MET A N 1
ATOM 684 C CA . MET A 1 88 ? 27.303 9.744 -29.874 1.00 97.25 88 MET A CA 1
ATOM 685 C C . MET A 1 88 ? 27.744 8.761 -30.958 1.00 97.25 88 MET A C 1
ATOM 687 O O . MET A 1 88 ? 26.985 7.944 -31.491 1.00 97.25 88 MET A O 1
ATOM 691 N N . THR A 1 89 ? 29.031 8.838 -31.245 1.00 97.56 89 THR A N 1
ATOM 692 C CA . THR A 1 89 ? 29.769 7.933 -32.114 1.00 97.56 89 THR A CA 1
ATOM 693 C C . THR A 1 89 ? 30.365 6.759 -31.338 1.00 97.56 89 THR A C 1
ATOM 695 O O . THR A 1 89 ? 30.433 6.783 -30.105 1.00 97.56 89 THR A O 1
ATOM 698 N N . TYR A 1 90 ? 30.819 5.716 -32.044 1.00 97.19 90 TYR A N 1
ATOM 699 C CA . TYR A 1 90 ? 31.514 4.588 -31.408 1.00 97.19 90 TYR A CA 1
ATOM 700 C C . TYR A 1 90 ? 32.737 5.067 -30.613 1.00 97.19 90 TYR A C 1
ATOM 702 O O . TYR A 1 90 ? 32.962 4.603 -29.497 1.00 97.19 90 TYR A O 1
ATOM 710 N N . GLY A 1 91 ? 33.503 6.020 -31.154 1.00 97.19 91 GLY A N 1
ATOM 711 C CA . GLY A 1 91 ? 34.686 6.573 -30.499 1.00 97.19 91 GLY A CA 1
ATOM 712 C C . GLY A 1 91 ? 34.342 7.376 -29.247 1.00 97.19 91 GLY A C 1
ATOM 713 O O . GLY A 1 91 ? 34.992 7.207 -28.219 1.00 97.19 91 GLY A O 1
ATOM 714 N N . GLU A 1 92 ? 33.290 8.196 -29.298 1.00 97.81 92 GLU A N 1
ATOM 715 C CA . GLU A 1 92 ? 32.832 8.961 -28.134 1.00 97.81 92 GLU A CA 1
ATOM 716 C C . GLU A 1 92 ? 32.320 8.051 -27.018 1.00 97.81 92 GLU A C 1
ATOM 718 O O . GLU A 1 92 ? 32.682 8.269 -25.864 1.00 97.81 92 GLU A O 1
ATOM 723 N N . LEU A 1 93 ? 31.529 7.015 -27.335 1.00 96.75 93 LEU A N 1
ATOM 724 C CA . LEU A 1 93 ? 31.060 6.065 -26.321 1.00 96.75 93 LEU A CA 1
ATOM 725 C C . LEU A 1 93 ? 32.207 5.243 -25.730 1.00 96.75 93 LEU A C 1
ATOM 727 O O . LEU A 1 93 ? 32.236 5.080 -24.518 1.00 96.75 93 LEU A O 1
ATOM 731 N N . LEU A 1 94 ? 33.170 4.772 -26.532 1.00 96.62 94 LEU A N 1
ATOM 732 C CA . LEU A 1 94 ? 34.376 4.103 -26.009 1.00 96.62 94 LEU A CA 1
ATOM 733 C C . LEU A 1 94 ? 35.266 5.045 -25.184 1.00 96.62 94 LEU A C 1
ATOM 735 O O . LEU A 1 94 ? 36.018 4.587 -24.326 1.00 96.62 94 LEU A O 1
ATOM 739 N N . GLY A 1 95 ? 35.190 6.352 -25.440 1.00 96.25 95 GLY A N 1
ATOM 740 C CA . GLY A 1 95 ? 35.870 7.386 -24.664 1.00 96.25 95 GLY A CA 1
ATOM 741 C C . GLY A 1 95 ? 35.212 7.682 -23.313 1.00 96.25 95 GLY A C 1
ATOM 742 O O . GLY A 1 95 ? 35.845 8.294 -22.451 1.00 96.25 95 GLY A O 1
ATOM 743 N N . VAL A 1 96 ? 33.969 7.240 -23.090 1.00 95.38 96 VAL A N 1
ATOM 744 C CA . VAL A 1 96 ? 33.316 7.337 -21.782 1.00 95.38 96 VAL A CA 1
ATOM 745 C C . VAL A 1 96 ? 33.969 6.341 -20.834 1.00 95.38 96 VAL A C 1
ATOM 747 O O . VAL A 1 96 ? 33.954 5.130 -21.067 1.00 95.38 96 VAL A O 1
ATOM 750 N N . GLY A 1 97 ? 34.518 6.853 -19.730 1.00 88.25 97 GLY A N 1
ATOM 751 C CA . GLY A 1 97 ? 35.141 6.031 -18.699 1.00 88.25 97 GLY A CA 1
ATOM 752 C C . GLY A 1 97 ? 34.249 4.847 -18.316 1.00 88.25 97 GLY A C 1
ATOM 753 O O . GLY A 1 97 ? 33.087 5.030 -17.958 1.00 88.25 97 GLY A O 1
ATOM 754 N N . GLU A 1 98 ? 34.820 3.640 -18.387 1.00 92.31 98 GLU A N 1
ATOM 755 C CA . GLU A 1 98 ? 34.193 2.339 -18.091 1.00 92.31 98 GLU A CA 1
ATOM 756 C C . GLU A 1 98 ? 33.323 1.696 -19.189 1.00 92.31 98 GLU A C 1
ATOM 758 O O . GLU A 1 98 ? 32.908 0.536 -19.028 1.00 92.31 98 GLU A O 1
ATOM 763 N N . ILE A 1 99 ? 33.103 2.362 -20.329 1.00 95.44 99 ILE A N 1
ATOM 764 C CA . ILE A 1 99 ? 32.509 1.730 -21.516 1.00 95.44 99 ILE A CA 1
ATOM 765 C C . ILE A 1 99 ? 33.616 1.063 -22.340 1.00 95.44 99 ILE A C 1
ATOM 767 O O . ILE A 1 99 ? 34.316 1.689 -23.127 1.00 95.44 99 ILE A O 1
ATOM 771 N N . GLY A 1 100 ? 33.770 -0.250 -22.165 1.00 95.56 100 GLY A N 1
ATOM 772 C CA . GLY A 1 100 ? 34.597 -1.069 -23.053 1.00 95.56 100 GLY A CA 1
ATOM 773 C C . GLY A 1 100 ? 33.818 -1.587 -24.273 1.00 95.56 100 GLY A C 1
ATOM 774 O O . GLY A 1 100 ? 32.586 -1.510 -24.291 1.00 95.56 100 GLY A O 1
ATOM 775 N N . PRO A 1 101 ? 34.499 -2.226 -25.244 1.00 95.31 101 PRO A N 1
ATOM 776 C CA . PRO A 1 101 ? 33.870 -2.817 -26.432 1.00 95.31 101 PRO A CA 1
ATOM 777 C C . PRO A 1 101 ? 32.693 -3.752 -26.127 1.00 95.31 101 PRO A C 1
ATOM 779 O O . PRO A 1 101 ? 31.699 -3.753 -26.844 1.00 95.31 101 PRO A O 1
ATOM 782 N N . ALA A 1 102 ? 32.768 -4.519 -25.034 1.00 89.44 102 ALA A N 1
ATOM 783 C CA . ALA A 1 102 ? 31.693 -5.425 -24.628 1.00 89.44 102 ALA A CA 1
ATOM 784 C C . ALA A 1 102 ? 30.442 -4.680 -24.148 1.00 89.44 102 ALA A C 1
ATOM 786 O O . ALA A 1 102 ? 29.340 -5.002 -24.582 1.00 89.44 102 ALA A O 1
ATOM 787 N N . THR A 1 103 ? 30.624 -3.662 -23.302 1.00 92.88 103 THR A N 1
ATOM 788 C CA . THR A 1 103 ? 29.547 -2.777 -22.836 1.00 92.88 103 THR A CA 1
ATOM 789 C C . THR A 1 103 ? 28.883 -2.071 -24.017 1.00 92.88 103 THR A C 1
ATOM 791 O O . THR A 1 103 ? 27.659 -2.015 -24.091 1.00 92.88 103 THR A O 1
ATOM 794 N N . LEU A 1 104 ? 29.689 -1.556 -24.953 1.00 95.19 104 LEU A N 1
ATOM 795 C CA . LEU A 1 104 ? 29.198 -0.876 -26.147 1.00 95.19 104 LEU A CA 1
ATOM 796 C C . LEU A 1 104 ? 28.387 -1.807 -27.046 1.00 95.19 104 LEU A C 1
ATOM 798 O O . LEU A 1 104 ? 27.302 -1.437 -27.481 1.00 95.19 104 LEU A O 1
ATOM 802 N N . LEU A 1 105 ? 28.901 -3.010 -27.311 1.00 91.25 105 LEU A N 1
ATOM 803 C CA . LEU A 1 105 ? 28.220 -3.997 -28.143 1.00 91.25 105 LEU A CA 1
ATOM 804 C C . LEU A 1 105 ? 26.877 -4.409 -27.524 1.00 91.25 105 LEU A C 1
ATOM 806 O O . LEU A 1 105 ? 25.874 -4.454 -28.226 1.00 91.25 105 LEU A O 1
ATOM 810 N N . GLU A 1 106 ? 26.837 -4.657 -26.212 1.00 90.00 106 GLU A N 1
ATOM 811 C CA . GLU A 1 106 ? 25.593 -4.963 -25.495 1.00 90.00 106 GLU A CA 1
ATOM 812 C C . GLU A 1 106 ? 24.579 -3.818 -25.611 1.00 90.00 106 GLU A C 1
ATOM 814 O O . GLU A 1 106 ? 23.421 -4.051 -25.964 1.00 90.00 106 GLU A O 1
ATOM 819 N N . LEU A 1 107 ? 25.021 -2.583 -25.357 1.00 91.88 107 LEU A N 1
ATOM 820 C CA . LEU A 1 107 ? 24.182 -1.392 -25.439 1.00 91.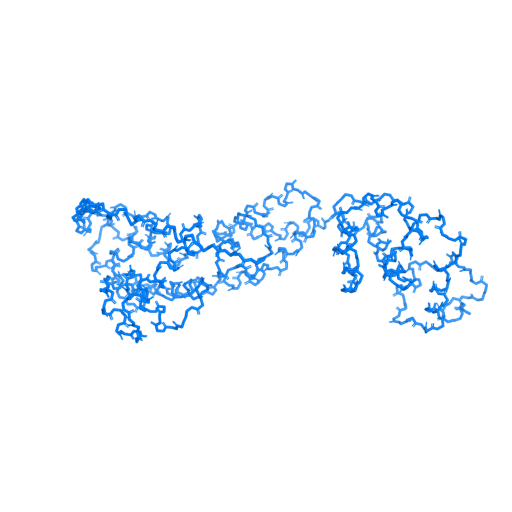88 107 LEU A CA 1
ATOM 821 C C . LEU A 1 107 ? 23.628 -1.187 -26.853 1.00 91.88 107 LEU A C 1
ATOM 823 O O . LEU A 1 107 ? 22.416 -1.044 -27.015 1.00 91.88 107 LEU A O 1
ATOM 827 N N . ALA A 1 108 ? 24.498 -1.216 -27.865 1.00 92.81 108 ALA A N 1
ATOM 828 C CA . ALA A 1 108 ? 24.131 -1.030 -29.262 1.00 92.81 108 ALA A CA 1
ATOM 829 C C . ALA A 1 108 ? 23.139 -2.103 -29.721 1.00 92.81 108 ALA A C 1
ATOM 831 O O . ALA A 1 108 ? 22.064 -1.756 -30.199 1.00 92.81 108 ALA A O 1
ATOM 832 N N . CYS A 1 109 ? 23.437 -3.388 -29.498 1.00 86.62 109 CYS A N 1
ATOM 833 C CA . CYS A 1 109 ? 22.569 -4.493 -29.914 1.00 86.62 109 CYS A CA 1
ATOM 834 C C . CYS A 1 109 ? 21.213 -4.485 -29.195 1.00 86.62 109 CYS A C 1
ATOM 836 O O . CYS A 1 109 ? 20.183 -4.753 -29.815 1.00 86.62 109 CYS A O 1
ATOM 838 N N . THR A 1 110 ? 21.191 -4.180 -27.893 1.00 82.44 110 THR A N 1
ATOM 839 C CA . THR A 1 110 ? 19.947 -4.149 -27.107 1.00 82.44 110 THR A CA 1
ATOM 840 C C . THR A 1 110 ? 19.059 -2.985 -27.528 1.00 82.44 110 THR A C 1
ATOM 842 O O . THR A 1 110 ? 17.854 -3.162 -27.716 1.00 82.44 110 THR A O 1
ATOM 845 N N . ALA A 1 111 ? 19.652 -1.803 -27.706 1.00 88.94 111 ALA A N 1
ATOM 846 C CA . ALA A 1 111 ? 18.949 -0.635 -28.211 1.00 88.94 111 ALA A CA 1
ATOM 847 C C . ALA A 1 111 ? 18.443 -0.882 -29.636 1.00 88.94 111 ALA A C 1
ATOM 849 O O . ALA A 1 111 ? 17.258 -0.713 -29.886 1.00 88.94 111 ALA A O 1
ATOM 850 N N . ASP A 1 112 ? 19.286 -1.381 -30.541 1.00 87.69 112 ASP A N 1
ATOM 851 C CA . ASP A 1 112 ? 18.898 -1.662 -31.925 1.00 87.69 112 ASP A CA 1
ATOM 852 C C . ASP A 1 112 ? 17.764 -2.691 -32.012 1.00 87.69 112 ASP A C 1
ATOM 854 O O . ASP A 1 112 ? 16.803 -2.508 -32.755 1.00 87.69 112 ASP A O 1
ATOM 858 N N . SER A 1 113 ? 17.798 -3.724 -31.166 1.00 79.69 113 SER A N 1
ATOM 859 C CA . SER A 1 113 ? 16.701 -4.691 -31.041 1.00 79.69 113 SER A CA 1
ATOM 860 C C . SER A 1 113 ? 15.400 -4.039 -30.566 1.00 79.69 113 SER A C 1
ATOM 862 O O . SER A 1 113 ? 14.331 -4.347 -31.095 1.00 79.69 113 SER A O 1
ATOM 864 N N . ALA A 1 114 ? 15.470 -3.128 -29.589 1.00 78.88 114 ALA A N 1
ATOM 865 C CA . ALA A 1 114 ? 14.304 -2.394 -29.102 1.00 78.88 114 ALA A CA 1
ATOM 866 C C . ALA A 1 114 ? 13.742 -1.433 -30.163 1.00 78.88 114 ALA A C 1
ATOM 868 O O . ALA A 1 114 ? 12.527 -1.340 -30.318 1.00 78.88 114 ALA A O 1
ATOM 869 N N . LEU A 1 115 ? 14.613 -0.767 -30.920 1.00 83.00 115 LEU A N 1
ATOM 870 C CA . LEU A 1 115 ? 14.245 0.135 -32.010 1.00 83.00 115 LEU A CA 1
ATOM 871 C C . LEU A 1 115 ? 13.626 -0.628 -33.192 1.00 83.00 115 LEU A C 1
ATOM 873 O O . LEU A 1 115 ? 12.554 -0.266 -33.665 1.00 83.00 115 LEU A O 1
ATOM 877 N N . ASN A 1 116 ? 14.230 -1.745 -33.606 1.00 79.62 116 ASN A N 1
ATOM 878 C CA . ASN A 1 116 ? 13.685 -2.618 -34.651 1.00 79.62 116 ASN A CA 1
ATOM 879 C C . ASN A 1 116 ? 12.329 -3.208 -34.261 1.00 79.62 116 ASN A C 1
ATOM 881 O O . ASN A 1 116 ? 11.461 -3.373 -35.116 1.00 79.62 116 ASN A O 1
ATOM 885 N N . ALA A 1 117 ? 12.127 -3.520 -32.977 1.00 70.31 117 ALA A N 1
ATOM 886 C CA . ALA A 1 117 ? 10.822 -3.950 -32.494 1.00 70.31 117 ALA A CA 1
ATOM 887 C C . ALA A 1 117 ? 9.763 -2.853 -32.693 1.00 70.31 117 ALA A C 1
ATOM 889 O O . ALA A 1 117 ? 8.635 -3.167 -33.056 1.00 70.31 117 ALA A O 1
ATOM 890 N N . LEU A 1 118 ? 10.114 -1.578 -32.513 1.00 73.75 118 LEU A N 1
ATOM 891 C CA . LEU A 1 118 ? 9.190 -0.463 -32.733 1.00 73.75 118 LEU A CA 1
ATOM 892 C C . LEU A 1 118 ? 8.903 -0.230 -34.228 1.00 73.75 118 LEU A C 1
ATOM 894 O O . LEU A 1 118 ? 7.743 -0.042 -34.588 1.00 73.75 118 LEU A O 1
ATOM 898 N N . ASP A 1 119 ? 9.920 -0.317 -35.091 1.00 69.31 119 ASP A N 1
ATOM 899 C CA . ASP A 1 119 ? 9.799 -0.034 -36.532 1.00 69.31 119 ASP A CA 1
ATOM 900 C C . ASP A 1 119 ? 9.059 -1.125 -37.314 1.00 69.31 119 ASP A C 1
ATOM 902 O O . ASP A 1 119 ? 8.253 -0.835 -38.198 1.00 69.31 119 ASP A O 1
ATOM 906 N N . HIS A 1 120 ? 9.280 -2.399 -36.984 1.00 64.81 120 HIS A N 1
ATOM 907 C CA . HIS A 1 120 ? 8.614 -3.516 -37.664 1.00 64.81 120 HIS A CA 1
ATOM 908 C C . HIS A 1 120 ? 7.182 -3.756 -37.191 1.00 64.81 120 HIS A C 1
ATOM 910 O O . HIS A 1 120 ? 6.632 -4.835 -37.413 1.00 64.81 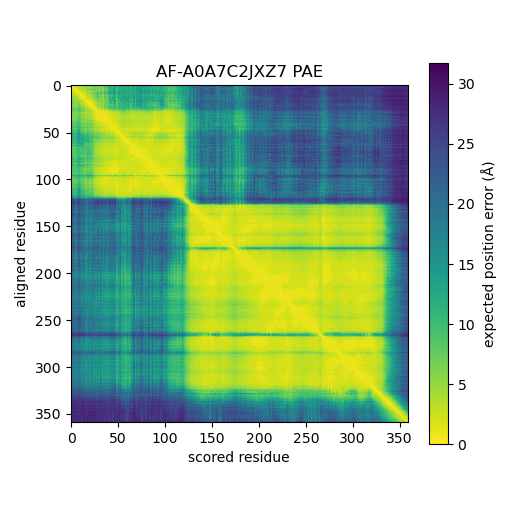120 HIS A O 1
ATOM 916 N N . GLY A 1 121 ? 6.575 -2.766 -36.533 1.00 47.12 121 GLY A N 1
ATOM 917 C CA . GLY A 1 121 ? 5.244 -2.916 -35.988 1.00 47.12 121 GLY A CA 1
ATOM 918 C C . GLY A 1 121 ? 5.194 -4.111 -35.047 1.00 47.12 121 GLY A C 1
ATOM 919 O O . GLY A 1 121 ? 4.314 -4.964 -35.182 1.00 47.12 121 GLY A O 1
ATOM 920 N N . SER A 1 122 ? 6.079 -4.157 -34.036 1.00 43.41 122 SER A N 1
ATOM 921 C CA . SER A 1 122 ? 5.594 -4.687 -32.759 1.00 43.41 122 SER A CA 1
ATOM 922 C C . SER A 1 122 ? 4.245 -4.002 -32.557 1.00 43.41 122 SER A C 1
ATOM 924 O O . SER A 1 122 ? 4.202 -2.770 -32.645 1.00 43.41 122 SER A O 1
ATOM 926 N N . PRO A 1 123 ? 3.150 -4.773 -32.437 1.00 43.62 123 PRO A N 1
ATOM 927 C CA . PRO A 1 123 ? 1.801 -4.239 -32.527 1.00 43.62 123 PRO A CA 1
ATOM 928 C C . PRO A 1 123 ? 1.733 -3.013 -31.630 1.00 43.62 123 PRO A C 1
ATOM 930 O O . PRO A 1 123 ? 2.307 -3.061 -30.534 1.00 43.62 123 PRO A O 1
ATOM 933 N N . ALA A 1 124 ? 1.104 -1.933 -32.115 1.00 43.41 124 ALA A N 1
ATOM 934 C CA . ALA A 1 124 ? 0.760 -0.750 -31.322 1.00 43.41 124 ALA A CA 1
ATOM 935 C C . ALA A 1 124 ? 0.599 -1.164 -29.854 1.00 43.41 124 ALA A C 1
ATOM 937 O O . ALA A 1 124 ? -0.108 -2.161 -29.660 1.00 43.41 124 ALA A O 1
ATOM 938 N N . PRO A 1 125 ? 1.293 -0.504 -28.891 1.00 47.38 125 PRO A N 1
ATOM 939 C CA . PRO A 1 125 ? 1.538 -1.010 -27.528 1.00 47.38 125 PRO A CA 1
ATOM 940 C C . PRO A 1 125 ? 0.326 -1.816 -27.121 1.00 47.38 125 PRO A C 1
ATOM 942 O O . PRO A 1 125 ? -0.730 -1.178 -27.128 1.00 47.38 125 PRO A O 1
ATOM 945 N N . PRO A 1 126 ? 0.418 -3.163 -26.960 1.00 54.00 126 PRO A N 1
ATOM 946 C CA . PRO A 1 126 ? -0.711 -4.053 -27.186 1.00 54.00 126 PRO A CA 1
ATOM 947 C C . PRO A 1 126 ? -1.907 -3.384 -26.570 1.00 54.00 126 PRO A C 1
ATOM 949 O O . PRO A 1 126 ? -1.872 -3.116 -25.367 1.00 54.00 126 PRO A O 1
ATOM 952 N N . THR A 1 127 ? -2.904 -3.001 -27.370 1.00 59.84 127 THR A N 1
ATOM 953 C CA . THR A 1 127 ? -4.105 -2.354 -26.827 1.00 59.84 127 THR A CA 1
ATOM 954 C C . THR A 1 127 ? -4.608 -3.158 -25.619 1.00 59.84 127 THR A C 1
ATOM 956 O O . THR A 1 127 ? -5.145 -2.603 -24.673 1.00 59.84 127 THR A O 1
ATOM 959 N N . ASP A 1 128 ? -4.297 -4.455 -25.620 1.00 76.62 128 ASP A N 1
ATOM 960 C CA . ASP A 1 128 ? -4.326 -5.425 -24.540 1.00 76.62 128 ASP A CA 1
ATOM 961 C C . ASP A 1 128 ? -3.702 -5.041 -23.177 1.00 76.62 128 ASP A C 1
ATOM 963 O O . ASP A 1 128 ? -4.318 -5.346 -22.171 1.00 76.62 128 ASP A O 1
ATOM 967 N N . VAL A 1 129 ? -2.547 -4.369 -23.047 1.00 83.81 129 VAL A N 1
ATOM 968 C CA . VAL A 1 129 ? -1.969 -4.041 -21.717 1.00 83.81 129 VAL A CA 1
ATOM 969 C C . VAL A 1 129 ? -2.784 -2.965 -21.008 1.00 83.81 129 VAL A C 1
ATOM 971 O O . VAL A 1 129 ? -3.160 -3.141 -19.850 1.00 83.81 129 VAL A O 1
ATOM 974 N N . VAL A 1 130 ? -3.082 -1.862 -21.699 1.00 82.00 130 VAL A N 1
ATOM 975 C CA . VAL A 1 130 ? -3.929 -0.794 -21.145 1.00 82.00 130 VAL A CA 1
ATOM 976 C C . VAL A 1 130 ? -5.359 -1.311 -20.950 1.00 82.00 130 VAL A C 1
ATOM 978 O O . VAL A 1 130 ? -5.940 -1.125 -19.885 1.00 82.00 130 VAL A O 1
ATOM 981 N N . ARG A 1 131 ? -5.890 -2.080 -21.909 1.00 83.19 131 ARG A N 1
ATOM 982 C CA . ARG A 1 131 ? -7.191 -2.760 -21.785 1.00 83.19 131 ARG A CA 1
ATOM 983 C C . ARG A 1 131 ? -7.227 -3.781 -20.642 1.00 83.19 131 ARG A C 1
ATOM 985 O O . ARG A 1 131 ? -8.242 -3.908 -19.971 1.00 83.19 131 ARG A O 1
ATOM 992 N N . SER A 1 132 ? -6.130 -4.478 -20.363 1.00 90.56 132 SER A N 1
ATOM 993 C CA . SER A 1 132 ? -6.020 -5.387 -19.216 1.00 90.56 132 SER A CA 1
ATOM 994 C C . SER A 1 132 ? -6.007 -4.614 -17.899 1.00 90.56 132 SER A C 1
ATOM 996 O O . SER A 1 132 ? -6.624 -5.044 -16.928 1.00 90.56 132 SER A O 1
ATOM 998 N N . LEU A 1 133 ? -5.352 -3.449 -17.855 1.00 92.88 133 LEU A N 1
ATOM 999 C CA . LEU A 1 133 ? -5.392 -2.562 -16.690 1.00 92.88 133 LEU A CA 1
ATOM 1000 C C . LEU A 1 133 ? -6.789 -1.990 -16.432 1.00 92.88 133 LEU A C 1
ATOM 1002 O O . LEU A 1 133 ? -7.157 -1.833 -15.270 1.00 92.88 133 LEU A O 1
ATOM 1006 N N . GLN A 1 134 ? -7.590 -1.741 -17.471 1.00 89.12 134 GLN A N 1
ATOM 1007 C CA . GLN A 1 134 ? -8.968 -1.256 -17.320 1.00 89.12 134 GLN A CA 1
ATOM 1008 C C . GLN A 1 134 ? -9.823 -2.155 -16.430 1.00 89.12 134 GLN A C 1
ATOM 1010 O O . GLN A 1 134 ? -10.618 -1.647 -15.639 1.00 89.12 134 GLN A O 1
ATOM 1015 N N . ALA A 1 135 ? -9.615 -3.474 -16.469 1.00 91.31 135 ALA A N 1
ATOM 1016 C CA . ALA A 1 135 ? -10.314 -4.407 -15.586 1.00 91.31 135 ALA A CA 1
ATOM 1017 C C . ALA A 1 135 ? -10.067 -4.115 -14.088 1.00 91.31 135 ALA A C 1
ATOM 1019 O O . ALA A 1 135 ? -10.929 -4.384 -13.253 1.00 91.31 135 ALA A O 1
ATOM 1020 N N . TYR A 1 136 ? -8.928 -3.502 -13.748 1.00 94.44 136 TYR A N 1
ATOM 1021 C CA . TYR A 1 136 ? -8.547 -3.123 -12.384 1.00 94.44 136 TYR A CA 1
ATOM 1022 C C . TYR A 1 136 ? -8.890 -1.670 -12.024 1.00 94.44 136 TYR A C 1
ATOM 1024 O O . TYR A 1 136 ? -8.719 -1.277 -10.871 1.00 94.44 136 TYR A O 1
ATOM 1032 N N . ALA A 1 137 ? -9.388 -0.859 -12.964 1.00 91.81 137 ALA A N 1
ATOM 1033 C CA . ALA A 1 137 ? -9.727 0.543 -12.705 1.00 91.81 137 ALA A CA 1
ATOM 1034 C C . ALA A 1 137 ? -11.081 0.719 -11.996 1.00 91.81 137 ALA A C 1
ATOM 1036 O O . ALA A 1 137 ? -11.296 1.707 -11.290 1.00 91.81 137 ALA A O 1
ATOM 1037 N N . PHE A 1 138 ? -12.003 -0.224 -12.193 1.00 91.88 138 PHE A N 1
ATOM 1038 C CA . PHE A 1 138 ? -13.396 -0.115 -11.752 1.00 91.88 138 PHE A CA 1
ATOM 1039 C C . PHE A 1 138 ? -13.777 -0.821 -10.444 1.00 91.88 138 PHE A C 1
ATOM 1041 O O . PHE A 1 138 ? -14.793 -0.419 -9.868 1.00 91.88 138 PHE A O 1
ATOM 1048 N N . PRO A 1 139 ? -13.034 -1.814 -9.915 1.00 94.81 139 PRO A N 1
ATOM 1049 C CA . PRO A 1 139 ? -13.343 -2.351 -8.599 1.00 94.81 139 PRO A CA 1
ATOM 1050 C C . PRO A 1 139 ? -13.406 -1.242 -7.530 1.00 94.81 139 PRO A C 1
ATOM 1052 O O . PRO A 1 139 ? -12.571 -0.334 -7.548 1.00 94.81 139 PRO A O 1
ATOM 1055 N N . PRO A 1 140 ? -14.331 -1.309 -6.549 1.00 94.25 140 PRO A N 1
ATOM 1056 C CA . PRO A 1 140 ? -14.498 -0.251 -5.545 1.00 94.25 140 PRO A CA 1
ATOM 1057 C C . PRO A 1 140 ? -13.231 0.066 -4.743 1.00 94.25 140 PRO A C 1
ATOM 1059 O O . PRO A 1 140 ? -13.062 1.176 -4.247 1.00 94.25 140 PRO A O 1
ATOM 1062 N N . TRP A 1 141 ? -12.326 -0.906 -4.611 1.00 96.81 141 TRP A N 1
ATOM 1063 C CA . TRP A 1 141 ? -11.058 -0.737 -3.910 1.00 96.81 141 TRP A CA 1
ATOM 1064 C C . TRP A 1 141 ? -10.035 0.090 -4.705 1.00 96.81 141 TRP A C 1
ATOM 1066 O O . TRP A 1 141 ? -9.157 0.706 -4.101 1.00 96.81 141 TRP A O 1
ATOM 1076 N N . ALA A 1 142 ? -10.156 0.180 -6.034 1.00 97.19 142 ALA A N 1
ATOM 1077 C CA . ALA A 1 142 ? -9.185 0.858 -6.896 1.00 97.19 142 ALA A CA 1
ATOM 1078 C C . ALA A 1 142 ? -9.110 2.375 -6.650 1.00 97.19 142 ALA A C 1
ATOM 1080 O O . ALA A 1 142 ? -8.080 2.996 -6.911 1.00 97.19 142 ALA A O 1
ATOM 1081 N N . THR A 1 143 ? -10.172 2.981 -6.111 1.00 96.25 143 THR A N 1
ATOM 1082 C CA . THR A 1 143 ? -10.193 4.400 -5.718 1.00 96.25 143 THR A CA 1
ATOM 1083 C C . THR A 1 143 ? -9.508 4.667 -4.379 1.00 96.25 143 THR A C 1
ATOM 1085 O O . THR A 1 143 ? -9.149 5.809 -4.112 1.00 96.25 143 THR A O 1
ATOM 1088 N N . GLN A 1 144 ? -9.307 3.641 -3.546 1.00 96.44 144 GLN A N 1
ATOM 1089 C CA . GLN A 1 144 ? -8.735 3.773 -2.201 1.00 96.44 144 GLN A CA 1
ATOM 1090 C C . GLN A 1 144 ? -7.300 3.236 -2.107 1.00 96.44 144 GLN A C 1
ATOM 1092 O O . GLN A 1 144 ? -6.526 3.673 -1.256 1.00 96.44 144 GLN A O 1
ATOM 1097 N N . VAL A 1 145 ? -6.937 2.274 -2.957 1.00 97.56 145 VAL A N 1
ATOM 1098 C CA . VAL A 1 145 ? -5.599 1.673 -2.977 1.00 97.56 145 VAL A CA 1
ATOM 1099 C C . VAL A 1 145 ? -4.601 2.635 -3.616 1.00 97.56 145 VAL A C 1
ATOM 1101 O O . VAL A 1 145 ? -4.814 3.114 -4.725 1.00 97.56 145 VAL A O 1
ATOM 1104 N N . SER A 1 146 ? -3.497 2.905 -2.922 1.00 96.75 146 SER A N 1
ATOM 1105 C CA . SER A 1 146 ? -2.420 3.789 -3.381 1.00 96.75 146 SER A CA 1
ATOM 1106 C C . SER A 1 146 ? -1.082 3.410 -2.738 1.00 96.75 146 SER A C 1
ATOM 1108 O O . SER A 1 146 ? -1.038 2.659 -1.762 1.00 96.75 146 SER A O 1
ATOM 1110 N N . THR A 1 147 ? 0.018 3.974 -3.240 1.00 96.12 147 THR A N 1
ATOM 1111 C CA . THR A 1 147 ? 1.361 3.893 -2.620 1.00 96.12 147 THR A CA 1
ATOM 1112 C C . THR A 1 147 ? 1.409 4.568 -1.244 1.00 96.12 147 THR A C 1
ATOM 1114 O O . THR A 1 147 ? 2.263 4.254 -0.413 1.00 96.12 147 THR A O 1
ATOM 1117 N N . ARG A 1 148 ? 0.454 5.468 -0.971 1.00 94.81 148 ARG A N 1
ATOM 1118 C CA . ARG A 1 148 ? 0.249 6.106 0.331 1.00 94.81 148 ARG A CA 1
ATOM 1119 C C . ARG A 1 148 ? -0.374 5.162 1.356 1.00 94.81 148 ARG A C 1
ATOM 1121 O O . ARG A 1 148 ? -0.309 5.451 2.543 1.00 94.81 148 ARG A O 1
ATOM 1128 N N . ASP A 1 149 ? -0.915 4.011 0.989 1.00 97.00 149 ASP A N 1
ATOM 1129 C CA . ASP A 1 149 ? -1.259 2.998 1.984 1.00 97.00 149 ASP A CA 1
ATOM 1130 C C . ASP A 1 149 ? -0.023 2.113 2.245 1.00 97.00 149 ASP A C 1
ATOM 1132 O O . ASP A 1 149 ? 0.457 1.441 1.327 1.00 97.00 149 ASP A O 1
ATOM 1136 N N . PRO A 1 150 ? 0.534 2.083 3.474 1.00 96.94 150 PRO A N 1
ATOM 1137 C CA . PRO A 1 150 ? 1.770 1.352 3.754 1.00 96.94 150 PRO A CA 1
ATOM 1138 C C . PRO A 1 150 ? 1.647 -0.158 3.504 1.00 96.94 150 PRO A C 1
ATOM 1140 O O . PRO A 1 150 ? 2.660 -0.825 3.324 1.00 96.94 150 PRO A O 1
ATOM 1143 N N . ARG A 1 151 ? 0.424 -0.702 3.436 1.00 97.88 151 ARG A N 1
ATOM 1144 C CA . ARG A 1 151 ? 0.179 -2.113 3.099 1.00 97.88 151 ARG A CA 1
ATOM 1145 C C . ARG A 1 151 ? 0.357 -2.422 1.610 1.00 97.88 151 ARG A C 1
ATOM 1147 O O . ARG A 1 151 ? 0.457 -3.596 1.262 1.00 97.88 151 ARG A O 1
ATOM 1154 N N . PHE A 1 152 ? 0.386 -1.397 0.756 1.00 97.94 152 PHE A N 1
ATOM 1155 C CA . PHE A 1 152 ? 0.525 -1.506 -0.700 1.00 97.94 152 PHE A CA 1
ATOM 1156 C C . PHE A 1 152 ? 1.792 -0.832 -1.240 1.00 97.94 152 PHE A C 1
ATOM 1158 O O . PHE A 1 152 ? 2.161 -1.086 -2.385 1.00 97.94 152 PHE A O 1
ATOM 1165 N N . ALA A 1 153 ? 2.484 -0.023 -0.431 1.00 96.19 153 ALA A N 1
ATOM 1166 C CA . ALA A 1 153 ? 3.676 0.725 -0.836 1.00 96.19 153 ALA A CA 1
ATOM 1167 C C . ALA A 1 153 ? 4.774 -0.144 -1.481 1.00 96.19 153 ALA A C 1
ATOM 1169 O O . ALA A 1 153 ? 5.409 0.293 -2.431 1.00 96.19 153 ALA A O 1
ATOM 1170 N N . ALA A 1 154 ? 4.974 -1.375 -0.997 1.00 96.94 154 ALA A N 1
ATOM 1171 C CA . ALA A 1 154 ? 5.956 -2.311 -1.556 1.00 96.94 154 ALA A CA 1
ATOM 1172 C C . ALA A 1 154 ? 5.436 -3.132 -2.754 1.00 96.94 154 ALA A C 1
ATOM 1174 O O . ALA A 1 154 ? 6.219 -3.797 -3.424 1.00 96.94 154 ALA A O 1
ATOM 1175 N N . LEU A 1 155 ? 4.121 -3.135 -2.995 1.00 97.69 155 LEU A N 1
ATOM 1176 C CA . LEU A 1 155 ? 3.490 -3.903 -4.075 1.00 97.69 155 LEU A CA 1
ATOM 1177 C C . LEU A 1 155 ? 3.321 -3.070 -5.343 1.00 97.69 155 LEU A C 1
ATOM 1179 O O . LEU A 1 155 ? 3.384 -3.603 -6.446 1.00 97.69 155 LEU A O 1
ATOM 1183 N N . LEU A 1 156 ? 3.053 -1.776 -5.181 1.00 97.25 156 LEU A N 1
ATOM 1184 C CA . LEU A 1 156 ? 2.797 -0.867 -6.287 1.00 97.25 156 LEU A CA 1
ATOM 1185 C C . LEU A 1 156 ? 4.100 -0.230 -6.780 1.00 97.25 156 LEU A C 1
ATOM 1187 O O . LEU A 1 156 ? 4.922 0.175 -5.957 1.00 97.25 156 LEU A O 1
ATOM 1191 N N . PRO A 1 157 ? 4.270 -0.044 -8.102 1.00 96.00 157 PRO A N 1
ATOM 1192 C CA . PRO A 1 157 ? 5.339 0.809 -8.599 1.00 96.00 157 PRO A CA 1
ATOM 1193 C C . PRO A 1 157 ? 5.152 2.245 -8.073 1.00 96.00 157 PRO A C 1
ATOM 1195 O O . PRO A 1 157 ? 4.003 2.650 -7.833 1.00 96.00 157 PRO A O 1
ATOM 1198 N N . PRO A 1 158 ? 6.231 3.037 -7.929 1.00 94.44 158 PRO A N 1
ATOM 1199 C CA . PRO A 1 158 ? 6.146 4.438 -7.518 1.00 94.44 158 PRO A CA 1
ATOM 1200 C C . PRO A 1 158 ? 5.146 5.230 -8.366 1.00 94.44 158 PRO A C 1
ATOM 1202 O O . PRO A 1 158 ? 4.962 4.951 -9.551 1.00 94.44 158 PRO A O 1
ATOM 1205 N N . GLY A 1 159 ? 4.461 6.183 -7.742 1.00 93.12 159 GLY A N 1
ATOM 1206 C CA . GLY A 1 159 ? 3.465 7.029 -8.393 1.00 93.12 159 GLY A CA 1
ATOM 1207 C C . GLY A 1 159 ? 2.452 7.584 -7.400 1.00 93.12 159 GLY A C 1
ATOM 1208 O O . GLY A 1 159 ? 2.233 6.994 -6.335 1.00 93.12 159 GLY A O 1
ATOM 1209 N N . ASP A 1 160 ? 1.845 8.705 -7.771 1.00 93.31 160 ASP A N 1
ATOM 1210 C CA . ASP A 1 160 ? 0.867 9.424 -6.961 1.00 93.31 160 ASP A CA 1
ATOM 1211 C C . ASP A 1 160 ? -0.575 9.019 -7.274 1.00 93.31 160 ASP A C 1
ATOM 1213 O O . ASP A 1 160 ? -0.884 8.453 -8.322 1.00 93.31 160 ASP A O 1
ATOM 1217 N N . GLY A 1 161 ? -1.468 9.329 -6.335 1.00 94.56 161 GLY A N 1
ATOM 1218 C CA . GLY A 1 161 ? -2.899 9.082 -6.469 1.00 94.56 161 GLY A CA 1
ATOM 1219 C C . GLY A 1 161 ? -3.319 7.632 -6.218 1.00 94.56 161 GLY A C 1
ATOM 1220 O O . GLY A 1 161 ? -2.532 6.761 -5.834 1.00 94.56 161 GLY A O 1
ATOM 1221 N N . SER A 1 162 ? -4.617 7.391 -6.390 1.00 96.56 162 SER A N 1
ATOM 1222 C CA . SER A 1 162 ? -5.201 6.054 -6.301 1.00 96.56 162 SER A CA 1
ATOM 1223 C C . SER A 1 162 ? -4.840 5.212 -7.522 1.00 96.56 162 SER A C 1
ATOM 1225 O O . SER A 1 162 ? -4.512 5.739 -8.586 1.00 96.56 162 SER A O 1
ATOM 1227 N N . LEU A 1 163 ? -4.936 3.889 -7.396 1.00 97.00 163 LEU A N 1
ATOM 1228 C CA . LEU A 1 163 ? -4.699 2.968 -8.502 1.00 97.00 163 LEU A CA 1
ATOM 1229 C C . LEU A 1 163 ? -5.564 3.323 -9.717 1.00 97.00 163 LEU A C 1
ATOM 1231 O O . LEU A 1 163 ? -5.054 3.372 -10.833 1.00 97.00 163 LEU A O 1
ATOM 1235 N N . ARG A 1 164 ? -6.845 3.638 -9.496 1.00 95.94 164 ARG A N 1
ATOM 1236 C CA . ARG A 1 164 ? -7.746 4.083 -10.563 1.00 95.94 164 ARG A CA 1
ATOM 1237 C C . ARG A 1 164 ? -7.230 5.342 -11.254 1.00 95.94 164 ARG A C 1
ATOM 1239 O O . ARG A 1 164 ? -7.185 5.367 -12.478 1.00 95.94 164 ARG A O 1
ATOM 1246 N N . ALA A 1 165 ? -6.840 6.367 -10.493 1.00 95.69 165 ALA A N 1
ATOM 1247 C CA . ALA A 1 165 ? -6.331 7.614 -11.066 1.00 95.69 165 ALA A CA 1
ATOM 1248 C C . ALA A 1 165 ? -5.093 7.361 -11.937 1.00 95.69 165 ALA A C 1
ATOM 1250 O O . ALA A 1 165 ? -4.996 7.892 -13.037 1.00 95.69 165 ALA A O 1
ATOM 1251 N N . ARG A 1 166 ? -4.200 6.477 -11.484 1.00 95.44 166 ARG A N 1
ATOM 1252 C CA . ARG A 1 166 ? -2.998 6.085 -12.228 1.00 95.44 166 ARG A CA 1
ATOM 1253 C C . ARG A 1 166 ? -3.314 5.337 -13.520 1.00 95.44 166 ARG A C 1
ATOM 1255 O O . ARG A 1 166 ? -2.652 5.576 -14.518 1.00 95.44 166 ARG A O 1
ATOM 1262 N N . ILE A 1 167 ? -4.301 4.439 -13.514 1.00 94.31 167 ILE A N 1
ATOM 1263 C CA . ILE A 1 167 ? -4.709 3.718 -14.729 1.00 94.31 167 ILE A CA 1
ATOM 1264 C C . ILE A 1 167 ? -5.307 4.694 -15.751 1.00 94.31 167 ILE A C 1
ATOM 1266 O O . ILE A 1 167 ? -4.906 4.665 -16.908 1.00 94.31 167 ILE A O 1
ATOM 1270 N N . LEU A 1 168 ? -6.190 5.601 -15.319 1.00 90.38 168 LEU A N 1
ATOM 1271 C CA . LEU A 1 168 ? -6.786 6.617 -16.200 1.00 90.38 168 LEU A CA 1
ATOM 1272 C C . LEU A 1 168 ? -5.740 7.598 -16.758 1.00 90.38 168 LEU A C 1
ATOM 1274 O O . LEU A 1 168 ? -5.808 7.999 -17.914 1.00 90.38 168 LEU A O 1
ATOM 1278 N N . ASP A 1 169 ? -4.750 7.971 -15.951 1.00 91.44 169 ASP A N 1
ATOM 1279 C CA . ASP A 1 169 ? -3.638 8.811 -16.398 1.00 91.44 169 ASP A CA 1
ATOM 1280 C C . ASP A 1 169 ? -2.755 8.090 -17.436 1.00 91.44 169 ASP A C 1
ATOM 1282 O O . ASP A 1 169 ? -2.363 8.681 -18.440 1.00 91.44 169 ASP A O 1
ATOM 1286 N N . LEU A 1 170 ? -2.506 6.787 -17.262 1.00 89.62 170 LEU A N 1
ATOM 1287 C CA . LEU A 1 170 ? -1.800 5.973 -18.261 1.00 89.62 170 LEU A CA 1
ATOM 1288 C C . LEU A 1 170 ? -2.580 5.8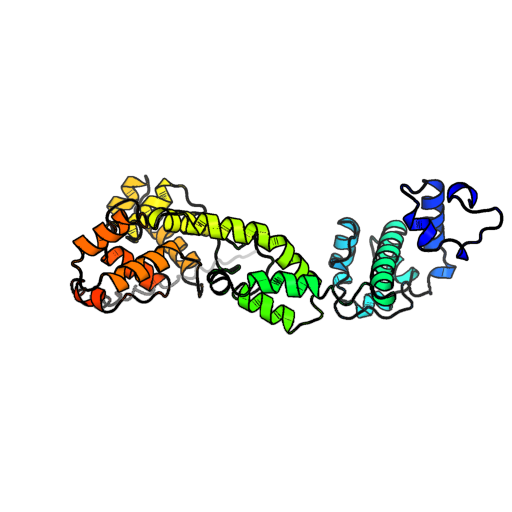35 -19.576 1.00 89.62 170 LEU A C 1
ATOM 1290 O O . LEU A 1 170 ? -1.965 5.790 -20.638 1.00 89.62 170 LEU A O 1
ATOM 1294 N N . GLU A 1 171 ? -3.913 5.796 -19.528 1.00 85.12 171 GLU A N 1
ATOM 1295 C CA . GLU A 1 171 ? -4.754 5.821 -20.733 1.00 85.12 171 GLU A CA 1
ATOM 1296 C C . GLU A 1 171 ? -4.621 7.137 -21.499 1.00 85.12 171 GLU A C 1
ATOM 1298 O O . GLU A 1 171 ? -4.511 7.130 -22.724 1.00 85.12 171 GLU A O 1
ATOM 1303 N N . ALA A 1 172 ? -4.598 8.264 -20.782 1.00 84.12 172 ALA A N 1
ATOM 1304 C CA . ALA A 1 172 ? -4.403 9.578 -21.386 1.00 84.12 172 ALA A CA 1
ATOM 1305 C C . ALA A 1 172 ? -2.989 9.734 -21.975 1.00 84.12 172 ALA A C 1
ATOM 1307 O O . ALA A 1 172 ? -2.801 10.384 -23.004 1.00 84.12 172 ALA A O 1
ATOM 1308 N N . ARG A 1 173 ? -1.988 9.107 -21.346 1.00 80.88 173 ARG A N 1
ATOM 1309 C CA . ARG A 1 173 ? -0.579 9.123 -21.754 1.00 80.88 173 ARG A CA 1
ATOM 1310 C C . ARG A 1 173 ? -0.223 7.879 -22.564 1.00 80.88 173 ARG A C 1
ATOM 1312 O O . ARG A 1 173 ? 0.664 7.131 -22.162 1.00 80.88 173 ARG A O 1
ATOM 1319 N N . ALA A 1 174 ? -0.864 7.704 -23.723 1.00 64.88 174 ALA A N 1
ATOM 1320 C CA . ALA A 1 174 ? -0.804 6.524 -24.608 1.00 64.88 174 ALA A CA 1
ATOM 1321 C C . ALA A 1 174 ? 0.597 5.925 -24.922 1.00 64.88 174 ALA A C 1
ATOM 1323 O O . ALA A 1 174 ? 0.678 4.830 -25.474 1.00 64.88 174 ALA A O 1
ATOM 1324 N N . ASN A 1 175 ? 1.692 6.592 -24.540 1.00 67.00 175 ASN A N 1
ATOM 1325 C CA . ASN A 1 175 ? 3.076 6.177 -24.763 1.00 67.00 175 ASN A CA 1
ATOM 1326 C C . ASN A 1 175 ? 3.853 5.737 -23.497 1.00 67.00 175 ASN A C 1
ATOM 1328 O O . ASN A 1 175 ? 4.988 5.287 -23.638 1.00 67.00 175 ASN A O 1
ATOM 1332 N N . ASP A 1 176 ? 3.301 5.794 -22.273 1.00 82.19 176 ASP A N 1
ATOM 1333 C CA . ASP A 1 176 ? 4.007 5.316 -21.058 1.00 82.19 176 ASP A CA 1
ATOM 1334 C C . ASP A 1 176 ? 3.813 3.807 -20.810 1.00 82.19 176 ASP A C 1
ATOM 1336 O O . ASP A 1 176 ? 3.299 3.321 -19.795 1.00 82.19 176 ASP A O 1
ATOM 1340 N N . TYR A 1 177 ? 4.233 3.032 -21.805 1.00 79.44 177 TYR A N 1
ATOM 1341 C CA . TYR A 1 177 ? 4.153 1.579 -21.790 1.00 79.44 177 TYR A CA 1
ATOM 1342 C C . TYR A 1 177 ? 4.974 0.903 -20.670 1.00 79.44 177 TYR A C 1
ATOM 1344 O O . TYR A 1 177 ? 4.520 -0.115 -20.127 1.00 79.44 177 TYR A O 1
ATOM 1352 N N . PRO A 1 178 ? 6.170 1.397 -20.278 1.00 84.25 178 PRO A N 1
ATOM 1353 C CA . PRO A 1 178 ? 6.906 0.824 -19.155 1.00 84.25 178 PRO A CA 1
ATOM 1354 C C . PRO A 1 178 ? 6.140 0.919 -17.830 1.00 84.25 178 PRO A C 1
ATOM 1356 O O . PRO A 1 178 ? 6.043 -0.093 -17.126 1.00 84.25 178 PRO A O 1
ATOM 1359 N N . ALA A 1 179 ? 5.534 2.070 -17.516 1.00 87.88 179 ALA A N 1
ATOM 1360 C CA . ALA A 1 179 ? 4.735 2.218 -16.302 1.00 87.88 179 ALA A CA 1
ATOM 1361 C C . ALA A 1 179 ? 3.471 1.346 -16.335 1.00 87.88 179 ALA A C 1
ATOM 1363 O O . ALA A 1 179 ? 3.170 0.674 -15.344 1.00 87.88 179 ALA A O 1
ATOM 1364 N N . ALA A 1 180 ? 2.782 1.271 -17.481 1.00 90.88 180 ALA A N 1
ATOM 1365 C CA . ALA A 1 180 ? 1.619 0.399 -17.651 1.00 90.88 180 ALA A CA 1
ATOM 1366 C C . ALA A 1 180 ? 1.967 -1.082 -17.416 1.00 90.88 180 ALA A C 1
ATOM 1368 O O . ALA A 1 180 ? 1.287 -1.776 -16.659 1.00 90.88 180 ALA A O 1
ATOM 1369 N N . ARG A 1 181 ? 3.078 -1.571 -17.980 1.00 88.75 181 ARG A N 1
ATOM 1370 C CA . ARG A 1 181 ? 3.537 -2.950 -17.743 1.00 88.75 181 ARG A CA 1
ATOM 1371 C C . ARG A 1 181 ? 3.919 -3.205 -16.290 1.00 88.75 181 ARG A C 1
ATOM 1373 O O . ARG A 1 181 ? 3.581 -4.263 -15.761 1.00 88.75 181 ARG A O 1
ATOM 1380 N N . ALA A 1 182 ? 4.626 -2.275 -15.650 1.00 89.81 182 ALA A N 1
ATOM 1381 C CA . ALA A 1 182 ? 4.997 -2.408 -14.242 1.00 89.81 182 ALA A CA 1
ATOM 1382 C C . ALA A 1 182 ? 3.751 -2.494 -13.350 1.00 89.81 182 ALA A C 1
ATOM 1384 O O . ALA A 1 182 ? 3.675 -3.354 -12.471 1.00 89.81 182 ALA A O 1
ATOM 1385 N N . LEU A 1 183 ? 2.750 -1.652 -13.622 1.00 95.62 183 LEU A N 1
ATOM 1386 C CA . LEU A 1 183 ? 1.491 -1.662 -12.893 1.00 95.62 183 LEU A CA 1
ATOM 1387 C C . LEU A 1 183 ? 0.721 -2.964 -13.128 1.00 95.62 183 LEU A C 1
ATOM 1389 O O . LEU A 1 183 ? 0.319 -3.603 -12.160 1.00 95.62 183 LEU A O 1
ATOM 1393 N N . LEU A 1 184 ? 0.597 -3.413 -14.382 1.00 94.62 184 LEU A N 1
ATOM 1394 C CA . LEU A 1 184 ? -0.108 -4.651 -14.726 1.00 94.62 184 LEU A CA 1
ATOM 1395 C C . LEU A 1 184 ? 0.517 -5.870 -14.032 1.00 94.62 184 LEU A C 1
ATOM 1397 O O . LEU A 1 184 ? -0.202 -6.696 -13.475 1.00 94.62 184 LEU A O 1
ATOM 1401 N N . ARG A 1 185 ? 1.854 -5.952 -13.984 1.00 93.38 185 ARG A N 1
ATOM 1402 C CA . ARG A 1 185 ? 2.574 -7.019 -13.262 1.00 93.38 185 ARG A CA 1
ATOM 1403 C C . ARG A 1 185 ? 2.291 -7.022 -11.757 1.00 93.38 185 ARG A C 1
ATOM 1405 O O . ARG A 1 185 ? 2.295 -8.089 -11.148 1.00 93.38 185 ARG A O 1
ATOM 1412 N N . ALA A 1 186 ? 2.041 -5.859 -11.157 1.00 96.44 186 ALA A N 1
ATOM 1413 C CA . ALA A 1 186 ? 1.719 -5.743 -9.736 1.00 96.44 186 ALA A CA 1
ATOM 1414 C C . ALA A 1 186 ? 0.277 -6.172 -9.400 1.00 96.44 186 ALA A C 1
ATOM 1416 O O . ALA A 1 186 ? 0.007 -6.561 -8.260 1.00 96.44 186 ALA A O 1
ATOM 1417 N N . MET A 1 187 ? -0.651 -6.128 -10.365 1.00 97.12 187 MET A N 1
ATOM 1418 C CA . MET A 1 187 ? -2.089 -6.296 -10.109 1.00 97.12 187 MET A CA 1
ATOM 1419 C C . MET A 1 187 ? -2.474 -7.611 -9.423 1.00 97.12 187 MET A C 1
ATOM 1421 O O . MET A 1 187 ? -3.184 -7.534 -8.420 1.00 97.12 187 MET A O 1
ATOM 1425 N N . PRO A 1 188 ? -1.953 -8.794 -9.810 1.00 96.38 188 PRO A N 1
ATOM 1426 C CA . PRO A 1 188 ? -2.296 -10.033 -9.110 1.00 96.38 188 PRO A CA 1
ATOM 1427 C C . PRO A 1 188 ? -1.918 -10.017 -7.621 1.00 96.38 188 PRO A C 1
ATOM 1429 O O . PRO A 1 188 ? -2.609 -10.600 -6.788 1.00 96.38 188 PRO A O 1
ATOM 1432 N N . ALA A 1 189 ? -0.812 -9.358 -7.254 1.00 97.31 189 ALA A N 1
ATOM 1433 C CA . ALA A 1 189 ? -0.400 -9.234 -5.857 1.00 97.31 189 ALA A CA 1
ATOM 1434 C C . ALA A 1 189 ? -1.268 -8.223 -5.094 1.00 97.31 189 ALA A C 1
ATOM 1436 O O . ALA A 1 189 ? -1.658 -8.487 -3.954 1.00 97.31 189 ALA A O 1
ATOM 1437 N N . VAL A 1 190 ? -1.602 -7.097 -5.730 1.00 98.06 190 VAL A N 1
ATOM 1438 C CA . VAL A 1 190 ? -2.501 -6.077 -5.174 1.00 98.06 190 VAL A CA 1
ATOM 1439 C C . VAL A 1 190 ? -3.890 -6.657 -4.924 1.00 98.06 190 VAL A C 1
ATOM 1441 O O . VAL A 1 190 ? -4.428 -6.476 -3.835 1.00 98.06 190 VAL A O 1
ATOM 1444 N N . GLU A 1 191 ? -4.446 -7.401 -5.877 1.00 97.81 191 GLU A N 1
ATOM 1445 C CA . GLU A 1 191 ? -5.758 -8.033 -5.754 1.00 97.81 191 GLU A CA 1
ATOM 1446 C C . GLU A 1 191 ? -5.784 -9.062 -4.618 1.00 97.81 191 GLU A C 1
ATOM 1448 O O . GLU A 1 191 ? -6.637 -8.984 -3.731 1.00 97.81 191 GLU A O 1
ATOM 1453 N N . ARG A 1 192 ? -4.795 -9.970 -4.562 1.00 97.81 192 ARG A N 1
ATOM 1454 C CA . ARG A 1 192 ? -4.652 -10.910 -3.436 1.00 97.81 192 ARG A CA 1
ATOM 1455 C C . ARG A 1 192 ? -4.586 -10.179 -2.098 1.00 97.81 192 ARG A C 1
ATOM 1457 O O . ARG A 1 192 ? -5.214 -10.612 -1.133 1.00 97.81 192 ARG A O 1
ATOM 1464 N N . ARG A 1 193 ? -3.852 -9.064 -2.030 1.00 98.31 193 ARG A N 1
ATOM 1465 C CA . ARG A 1 193 ? -3.750 -8.258 -0.810 1.00 98.31 193 ARG A CA 1
ATOM 1466 C C . ARG A 1 193 ? -5.071 -7.573 -0.459 1.00 98.31 193 ARG A C 1
ATOM 1468 O O . ARG A 1 193 ? -5.431 -7.570 0.716 1.00 98.31 193 ARG A O 1
ATOM 1475 N N . CYS A 1 194 ? -5.806 -7.052 -1.441 1.00 98.19 194 CYS A N 1
ATOM 1476 C CA . CYS A 1 194 ? -7.137 -6.483 -1.227 1.00 98.19 194 CYS A CA 1
ATOM 1477 C C . CYS A 1 194 ? -8.098 -7.531 -0.667 1.00 98.19 194 CYS A C 1
ATOM 1479 O O . CYS A 1 194 ? -8.735 -7.281 0.351 1.00 98.19 194 CYS A O 1
ATOM 1481 N N . ASN A 1 195 ? -8.130 -8.723 -1.268 1.00 97.69 195 ASN A N 1
ATOM 1482 C CA . ASN A 1 195 ? -8.969 -9.833 -0.819 1.00 97.69 195 ASN A CA 1
ATOM 1483 C C . ASN A 1 195 ? -8.602 -10.284 0.601 1.00 97.69 195 ASN A C 1
ATOM 1485 O O . ASN A 1 195 ? -9.486 -10.466 1.437 1.00 97.69 195 ASN A O 1
ATOM 1489 N N . ALA A 1 196 ? -7.305 -10.382 0.910 1.00 98.31 196 ALA A N 1
ATOM 1490 C CA . ALA A 1 196 ? -6.838 -10.706 2.255 1.00 98.31 196 ALA A CA 1
ATOM 1491 C C . ALA A 1 196 ? -7.287 -9.659 3.287 1.00 98.31 196 ALA A C 1
ATOM 1493 O O . ALA A 1 196 ? -7.840 -10.028 4.317 1.00 98.31 196 ALA A O 1
ATOM 1494 N N . ILE A 1 197 ? -7.109 -8.361 3.003 1.00 98.31 197 ILE A N 1
ATOM 1495 C CA . ILE A 1 197 ? -7.549 -7.270 3.892 1.00 98.31 197 ILE A CA 1
ATOM 1496 C C . ILE A 1 197 ? -9.077 -7.262 4.028 1.00 98.31 197 ILE A C 1
ATOM 1498 O O . ILE A 1 197 ? -9.601 -7.060 5.120 1.00 98.31 197 ILE A O 1
ATOM 1502 N N . ALA A 1 198 ? -9.808 -7.504 2.941 1.00 97.81 198 ALA A N 1
ATOM 1503 C CA . ALA A 1 198 ? -11.262 -7.564 2.961 1.00 97.81 198 ALA A CA 1
ATOM 1504 C C . ALA A 1 198 ? -11.790 -8.716 3.827 1.00 97.81 198 ALA A C 1
ATOM 1506 O O . ALA A 1 198 ? -12.887 -8.584 4.366 1.00 97.81 198 ALA A O 1
ATOM 1507 N N . ALA A 1 199 ? -11.040 -9.803 4.004 1.00 97.88 199 ALA A N 1
ATOM 1508 C CA . ALA A 1 199 ? -11.422 -10.916 4.872 1.00 97.88 199 ALA A CA 1
ATOM 1509 C C . ALA A 1 199 ? -11.148 -10.666 6.370 1.00 97.88 199 ALA A C 1
ATOM 1511 O O . ALA A 1 199 ? -11.638 -11.418 7.210 1.00 97.88 199 ALA A O 1
ATOM 1512 N N . LEU A 1 200 ? -10.383 -9.628 6.724 1.00 98.38 200 LEU A N 1
ATOM 1513 C CA . LEU A 1 200 ? -10.049 -9.323 8.116 1.00 98.38 200 LEU A CA 1
ATOM 1514 C C . LEU A 1 200 ? -11.244 -8.747 8.887 1.00 98.38 200 LEU A C 1
ATOM 1516 O O . LEU A 1 200 ? -12.091 -8.035 8.331 1.00 98.38 200 LEU A O 1
ATOM 1520 N N . SER A 1 201 ? -11.257 -8.987 10.203 1.00 98.50 201 SER A N 1
ATOM 1521 C CA . SER A 1 201 ? -12.127 -8.244 11.114 1.00 98.50 201 SER A CA 1
ATOM 1522 C C . SER A 1 201 ? -11.674 -6.785 11.220 1.00 98.50 201 SER A C 1
ATOM 1524 O O . SER A 1 201 ? -10.573 -6.406 10.801 1.00 98.50 201 SER A O 1
ATOM 1526 N N . LEU A 1 202 ? -12.514 -5.941 11.814 1.00 98.31 202 LEU A N 1
ATOM 1527 C CA . LEU A 1 202 ? -12.188 -4.542 12.053 1.00 98.31 202 LEU A CA 1
ATOM 1528 C C . LEU A 1 202 ?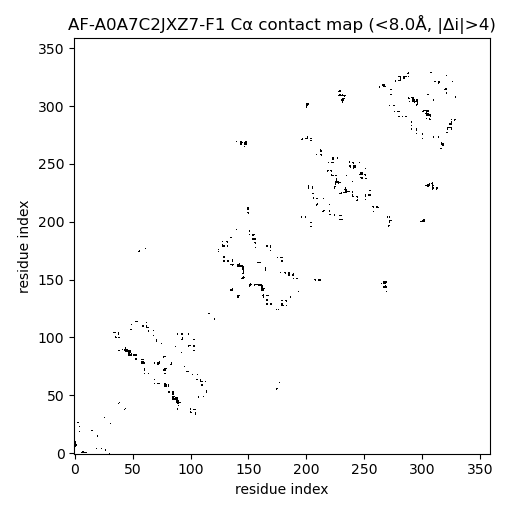 -10.937 -4.389 12.934 1.00 98.31 202 LEU A C 1
ATOM 1530 O O . LEU A 1 202 ? -10.059 -3.593 12.610 1.00 98.31 202 LEU A O 1
ATOM 1534 N N . GLU A 1 203 ? -10.818 -5.177 14.007 1.00 98.31 203 GLU A N 1
ATOM 1535 C CA . GLU A 1 203 ? -9.643 -5.160 14.887 1.00 98.31 203 GLU A CA 1
ATOM 1536 C C . GLU A 1 203 ? -8.366 -5.592 14.162 1.00 98.31 203 GLU A C 1
ATOM 1538 O O . GLU A 1 203 ? -7.325 -4.952 14.322 1.00 98.31 203 GLU A O 1
ATOM 1543 N N . ASP A 1 204 ? -8.452 -6.648 13.355 1.00 98.56 204 ASP A N 1
ATOM 1544 C CA . ASP A 1 204 ? -7.303 -7.175 12.617 1.00 98.56 204 ASP A CA 1
ATOM 1545 C C . ASP A 1 204 ? -6.856 -6.217 11.515 1.00 98.56 204 ASP A C 1
ATOM 1547 O O . ASP A 1 204 ? -5.661 -6.036 11.304 1.00 98.56 204 ASP A O 1
ATOM 1551 N N . THR A 1 205 ? -7.801 -5.549 10.848 1.00 98.38 205 THR A N 1
ATOM 1552 C CA . THR A 1 205 ? -7.487 -4.536 9.832 1.00 98.38 205 THR A CA 1
ATOM 1553 C C . THR A 1 205 ? -6.742 -3.347 10.446 1.00 98.38 205 THR A C 1
ATOM 1555 O O . THR A 1 205 ? -5.801 -2.832 9.840 1.00 98.38 205 THR A O 1
ATOM 1558 N N . VAL A 1 206 ? -7.131 -2.913 11.654 1.00 98.19 206 VAL A N 1
ATOM 1559 C CA . VAL A 1 206 ? -6.413 -1.859 12.392 1.00 98.19 206 VAL A CA 1
ATOM 1560 C C . VAL A 1 206 ? -4.998 -2.317 12.760 1.00 98.19 206 VAL A C 1
ATOM 1562 O O . VAL A 1 206 ? -4.051 -1.549 12.572 1.00 98.19 206 VAL A O 1
ATOM 1565 N N . ASP A 1 207 ? -4.834 -3.540 13.283 1.00 98.50 207 ASP A N 1
ATOM 1566 C CA . ASP A 1 207 ? -3.502 -4.056 13.636 1.00 98.50 207 ASP A CA 1
ATOM 1567 C C . ASP A 1 207 ? -2.601 -4.188 12.406 1.00 98.50 207 ASP A C 1
ATOM 1569 O O . ASP A 1 207 ? -1.463 -3.722 12.444 1.00 98.50 207 ASP A O 1
ATOM 1573 N N . ASP A 1 208 ? -3.121 -4.734 11.304 1.00 98.50 208 ASP A N 1
ATOM 1574 C CA . ASP A 1 208 ? -2.418 -4.888 10.027 1.00 98.50 208 ASP A CA 1
ATOM 1575 C C . ASP A 1 208 ? -1.955 -3.534 9.460 1.00 98.50 208 ASP A C 1
ATOM 1577 O O . ASP A 1 208 ? -0.798 -3.385 9.054 1.00 98.50 208 ASP A O 1
ATOM 1581 N N . LEU A 1 209 ? -2.811 -2.506 9.515 1.00 98.12 209 LEU A N 1
ATOM 1582 C CA . LEU A 1 209 ? -2.461 -1.151 9.086 1.00 98.12 209 LEU A CA 1
ATOM 1583 C C . LEU A 1 209 ? -1.350 -0.537 9.951 1.00 98.12 209 LEU A C 1
ATOM 1585 O O . LEU A 1 209 ? -0.378 0.004 9.417 1.00 98.12 209 LEU A O 1
ATOM 1589 N N . ILE A 1 210 ? -1.458 -0.626 11.281 1.00 97.94 210 ILE A N 1
ATOM 1590 C CA . ILE A 1 210 ? -0.429 -0.091 12.188 1.00 97.94 210 ILE A CA 1
ATOM 1591 C C . ILE A 1 210 ? 0.875 -0.876 12.043 1.00 97.94 210 ILE A C 1
ATOM 1593 O O . ILE A 1 210 ? 1.950 -0.272 12.071 1.00 97.94 210 ILE A O 1
ATOM 1597 N N . ALA A 1 211 ? 0.808 -2.196 11.869 1.00 98.19 211 ALA A N 1
ATOM 1598 C CA . ALA A 1 211 ? 1.974 -3.039 11.639 1.00 98.19 211 ALA A CA 1
ATOM 1599 C C . ALA A 1 211 ? 2.723 -2.598 10.380 1.00 98.19 211 ALA A C 1
ATOM 1601 O O . ALA A 1 211 ? 3.916 -2.304 10.469 1.00 98.19 211 ALA A O 1
ATOM 1602 N N . ALA A 1 212 ? 2.017 -2.449 9.256 1.00 97.50 212 ALA A N 1
ATOM 1603 C CA . ALA A 1 212 ? 2.599 -1.980 8.003 1.00 97.50 212 ALA A CA 1
ATOM 1604 C C . ALA A 1 212 ? 3.172 -0.557 8.118 1.00 97.50 212 ALA A C 1
ATOM 1606 O O . ALA A 1 212 ? 4.250 -0.272 7.604 1.00 97.50 212 ALA A O 1
ATOM 1607 N N . ALA A 1 213 ? 2.485 0.343 8.826 1.00 97.00 213 ALA A N 1
ATOM 1608 C CA . ALA A 1 213 ? 2.929 1.726 8.974 1.00 97.00 213 ALA A CA 1
ATOM 1609 C C . ALA A 1 213 ? 4.156 1.870 9.884 1.00 97.00 213 ALA A C 1
ATOM 1611 O O . ALA A 1 213 ? 5.008 2.727 9.651 1.00 97.00 213 ALA A O 1
ATOM 1612 N N . THR A 1 214 ? 4.239 1.092 10.964 1.00 97.25 214 THR A N 1
ATOM 1613 C CA . THR A 1 214 ? 5.168 1.373 12.073 1.00 97.25 214 THR A CA 1
ATOM 1614 C C . THR A 1 214 ? 6.263 0.332 12.267 1.00 97.25 214 THR A C 1
ATOM 1616 O O . THR A 1 214 ? 7.324 0.682 12.787 1.00 97.25 214 THR A O 1
ATOM 1619 N N . GLY A 1 215 ? 6.022 -0.926 11.883 1.00 97.19 215 GLY A N 1
ATOM 1620 C CA . GLY A 1 215 ? 6.897 -2.056 12.202 1.00 97.19 215 GLY A CA 1
ATOM 1621 C C . GLY A 1 215 ? 7.003 -2.355 13.703 1.00 97.19 215 GLY A C 1
ATOM 1622 O O . GLY A 1 215 ? 7.949 -3.007 14.137 1.00 97.19 215 GLY A O 1
ATOM 1623 N N . PHE A 1 216 ? 6.088 -1.844 14.537 1.00 98.12 216 PHE A N 1
ATOM 1624 C CA . PHE A 1 216 ? 6.165 -2.057 15.983 1.00 98.12 216 PHE A CA 1
ATOM 1625 C C . PHE A 1 216 ? 5.893 -3.522 16.367 1.00 98.12 216 PHE A C 1
ATOM 1627 O O . PHE A 1 216 ? 5.077 -4.181 15.714 1.00 98.12 216 PHE A O 1
ATOM 1634 N N . PRO A 1 217 ? 6.488 -4.021 17.471 1.00 98.12 217 PRO A N 1
ATOM 1635 C CA . PRO A 1 217 ? 6.155 -5.334 18.023 1.00 98.12 217 PRO A CA 1
ATOM 1636 C C . PRO A 1 217 ? 4.668 -5.448 18.411 1.00 98.12 217 PRO A C 1
ATOM 1638 O O . PRO A 1 217 ? 4.079 -4.438 18.815 1.00 98.12 217 PRO A O 1
ATOM 1641 N N . PRO A 1 218 ? 4.064 -6.655 18.384 1.00 98.25 218 PRO A N 1
ATOM 1642 C CA . PRO A 1 218 ? 2.633 -6.849 18.649 1.00 98.25 218 PRO A CA 1
ATOM 1643 C C . PRO A 1 218 ? 2.132 -6.234 19.965 1.00 98.25 218 PRO A C 1
ATOM 1645 O O . PRO A 1 218 ? 1.115 -5.543 19.975 1.00 98.25 218 PRO A O 1
ATOM 1648 N N . ALA A 1 219 ? 2.875 -6.396 21.067 1.00 98.12 219 ALA A N 1
ATOM 1649 C CA . ALA A 1 219 ? 2.499 -5.828 22.367 1.00 98.12 219 ALA A CA 1
ATOM 1650 C C . ALA A 1 219 ? 2.427 -4.288 22.343 1.00 98.12 219 ALA A C 1
ATOM 1652 O O . ALA A 1 219 ? 1.504 -3.687 22.894 1.00 98.12 219 ALA A O 1
ATOM 1653 N N . VAL A 1 220 ? 3.371 -3.641 21.650 1.00 98.44 220 VAL A N 1
ATOM 1654 C CA . VAL A 1 220 ? 3.414 -2.179 21.511 1.00 98.44 220 VAL A CA 1
ATOM 1655 C C . VAL A 1 220 ? 2.278 -1.689 20.616 1.00 98.44 220 VAL A C 1
ATOM 1657 O O . VAL A 1 220 ? 1.612 -0.717 20.970 1.00 98.44 220 VAL A O 1
ATOM 1660 N N . ARG A 1 221 ? 2.011 -2.371 19.492 1.00 98.25 221 ARG A N 1
ATOM 1661 C CA . ARG A 1 221 ? 0.864 -2.047 18.625 1.00 98.25 221 ARG A CA 1
ATOM 1662 C C . ARG A 1 221 ? -0.443 -2.134 19.389 1.00 98.25 221 ARG A C 1
ATOM 1664 O O . ARG A 1 221 ? -1.221 -1.187 19.359 1.00 98.25 221 ARG A O 1
ATOM 1671 N N . ARG A 1 222 ? -0.647 -3.214 20.148 1.00 98.38 222 ARG A N 1
ATOM 1672 C CA . ARG A 1 222 ? -1.852 -3.398 20.958 1.00 98.38 222 ARG A CA 1
ATOM 1673 C C . ARG A 1 222 ? -2.033 -2.277 21.981 1.00 98.38 222 ARG A C 1
ATOM 1675 O O . ARG A 1 222 ? -3.136 -1.751 22.101 1.00 98.38 222 ARG A O 1
ATOM 1682 N N . ALA A 1 223 ? -0.965 -1.858 22.659 1.00 98.38 223 ALA A N 1
ATOM 1683 C CA . ALA A 1 223 ? -1.021 -0.727 23.585 1.00 98.38 223 ALA A CA 1
ATOM 1684 C C . ALA A 1 223 ? -1.377 0.596 22.888 1.00 98.38 223 ALA A C 1
ATOM 1686 O O . ALA A 1 223 ? -2.175 1.365 23.422 1.00 98.38 223 ALA A O 1
ATOM 1687 N N . VAL A 1 224 ? -0.839 0.850 21.690 1.00 98.38 224 VAL A N 1
ATOM 1688 C CA . VAL A 1 224 ? -1.203 2.025 20.879 1.00 98.38 224 VAL A CA 1
ATOM 1689 C C . VAL A 1 224 ? -2.672 1.957 20.442 1.00 98.38 224 VAL A C 1
ATOM 1691 O O . VAL A 1 224 ? -3.395 2.936 20.605 1.00 98.38 224 VAL A O 1
ATOM 1694 N N . ILE A 1 225 ? -3.147 0.801 19.968 1.00 98.25 225 ILE A N 1
ATOM 1695 C CA . ILE A 1 225 ? -4.544 0.571 19.562 1.00 98.25 225 ILE A CA 1
ATOM 1696 C C . ILE A 1 225 ? -5.508 0.809 20.727 1.00 98.25 225 ILE A C 1
ATOM 1698 O O . ILE A 1 225 ? -6.499 1.525 20.574 1.00 98.25 225 ILE A O 1
ATOM 1702 N N . ASP A 1 226 ? -5.220 0.235 21.896 1.00 97.69 226 ASP A N 1
ATOM 1703 C CA . ASP A 1 226 ? -6.038 0.402 23.099 1.00 97.69 226 ASP A CA 1
ATOM 1704 C C . ASP A 1 226 ? -6.050 1.870 23.550 1.00 97.69 226 ASP A C 1
ATOM 1706 O O . ASP A 1 226 ? -7.090 2.408 23.940 1.00 97.69 226 ASP A O 1
ATOM 1710 N N . ARG A 1 227 ? -4.897 2.547 23.484 1.00 97.81 227 ARG A N 1
ATOM 1711 C CA . ARG A 1 227 ? -4.771 3.956 23.861 1.00 97.81 227 ARG A CA 1
ATOM 1712 C C . ARG A 1 227 ? -5.552 4.864 22.915 1.00 97.81 227 ARG A C 1
ATOM 1714 O O . ARG A 1 227 ? -6.225 5.790 23.376 1.00 97.81 227 ARG A O 1
ATOM 1721 N N . LEU A 1 228 ? -5.486 4.603 21.614 1.00 96.75 228 LEU A N 1
ATOM 1722 C CA . LEU A 1 228 ? -6.262 5.317 20.604 1.00 96.75 228 LEU A CA 1
ATOM 1723 C C . LEU A 1 228 ? -7.747 4.952 20.661 1.00 96.75 228 LEU A C 1
ATOM 1725 O O . LEU A 1 228 ? -8.562 5.746 20.212 1.00 96.75 228 LEU A O 1
ATOM 1729 N N . GLY A 1 229 ? -8.109 3.820 21.268 1.00 96.62 229 GLY A N 1
ATOM 1730 C CA . GLY A 1 229 ? -9.485 3.329 21.338 1.00 96.62 229 GLY A CA 1
ATOM 1731 C C . GLY A 1 229 ? -9.957 2.708 20.030 1.00 96.62 229 GLY A C 1
ATOM 1732 O O . GLY A 1 229 ? -11.155 2.654 19.790 1.00 96.62 229 GLY A O 1
ATOM 1733 N N . TRP A 1 230 ? -9.042 2.255 19.173 1.00 97.44 230 TRP A N 1
ATOM 1734 C CA . TRP A 1 230 ? -9.373 1.664 17.870 1.00 97.44 230 TRP A CA 1
ATOM 1735 C C . TRP A 1 230 ? -9.621 0.155 17.932 1.00 97.44 230 TRP A C 1
ATOM 1737 O O . TRP A 1 230 ? -10.066 -0.439 16.961 1.00 97.44 230 TRP A O 1
ATOM 1747 N N . GLY A 1 231 ? -9.367 -0.481 19.079 1.00 96.75 231 GLY A N 1
ATOM 1748 C CA . GLY A 1 231 ? -9.545 -1.926 19.269 1.00 96.75 231 GLY A CA 1
ATOM 1749 C C . GLY A 1 231 ? -10.954 -2.349 19.698 1.00 96.75 231 GLY A C 1
ATOM 1750 O O . GLY A 1 231 ? -11.087 -3.395 20.340 1.00 96.75 231 GLY A O 1
ATOM 1751 N N . GLY A 1 232 ? -11.966 -1.509 19.468 1.00 96.12 232 GLY A N 1
ATOM 1752 C CA . GLY A 1 232 ? -13.372 -1.747 19.829 1.00 96.12 232 GLY A CA 1
ATOM 1753 C C . GLY A 1 232 ? -13.734 -1.533 21.299 1.00 96.12 232 GLY A C 1
ATOM 1754 O O . GLY A 1 232 ? -14.912 -1.540 21.641 1.00 96.12 232 GLY A O 1
ATOM 1755 N N . ALA A 1 233 ? -12.747 -1.314 22.168 1.00 95.75 233 ALA A N 1
ATOM 1756 C CA . ALA A 1 233 ? -12.954 -0.943 23.563 1.00 95.75 233 ALA A CA 1
ATOM 1757 C C . ALA A 1 233 ? -12.732 0.568 23.764 1.00 95.75 233 ALA A C 1
ATOM 1759 O O . ALA A 1 233 ? -11.973 1.175 22.997 1.00 95.75 233 ALA A O 1
ATOM 1760 N N . PRO A 1 234 ? -13.322 1.172 24.815 1.00 92.19 234 PRO A N 1
ATOM 1761 C CA . PRO A 1 234 ? -13.023 2.547 25.195 1.00 92.19 234 PRO A CA 1
ATOM 1762 C C . PRO A 1 234 ? -11.520 2.786 25.363 1.00 92.19 234 PRO A C 1
ATOM 1764 O O . PRO A 1 234 ? -10.774 1.891 25.771 1.00 92.19 234 PRO A O 1
ATOM 1767 N N . ARG A 1 235 ? -11.083 4.018 25.081 1.00 95.38 235 ARG A N 1
ATOM 1768 C CA . ARG A 1 235 ? -9.678 4.420 25.225 1.00 95.38 235 ARG A CA 1
ATOM 1769 C C . ARG A 1 235 ? -9.179 4.142 26.640 1.00 95.38 235 ARG A C 1
ATOM 1771 O O . ARG A 1 235 ? -9.803 4.563 27.613 1.00 95.38 235 ARG A O 1
ATOM 1778 N N . VAL A 1 236 ? -8.011 3.521 26.748 1.00 96.81 236 VAL A N 1
ATOM 1779 C CA . VAL A 1 236 ? -7.322 3.366 28.037 1.00 96.81 236 VAL A CA 1
ATOM 1780 C C . VAL A 1 236 ? -6.370 4.534 28.296 1.00 96.81 236 VAL A C 1
ATOM 1782 O O . VAL A 1 236 ? -5.942 5.232 27.376 1.00 96.81 236 VAL A O 1
ATOM 1785 N N . THR A 1 237 ? -6.014 4.763 29.559 1.00 97.50 237 THR A N 1
ATOM 1786 C CA . THR A 1 237 ? -5.018 5.784 29.913 1.00 97.50 237 THR A CA 1
ATOM 1787 C C . THR A 1 237 ? -3.623 5.381 29.430 1.00 97.50 237 THR A C 1
ATOM 1789 O O . THR A 1 237 ? -3.318 4.196 29.283 1.00 97.50 237 THR A O 1
ATOM 1792 N N . PHE A 1 238 ? -2.736 6.362 29.228 1.00 97.56 238 PHE A N 1
ATOM 1793 C CA . PHE A 1 238 ? -1.343 6.083 28.864 1.00 97.56 238 PHE A CA 1
ATOM 1794 C C . PHE A 1 238 ? -0.637 5.175 29.870 1.00 97.56 238 PHE A C 1
ATOM 1796 O O . PHE A 1 238 ? 0.062 4.261 29.458 1.00 97.56 238 PHE A O 1
ATOM 1803 N N . ALA A 1 239 ? -0.827 5.409 31.172 1.00 97.06 239 ALA A N 1
ATOM 1804 C CA . ALA A 1 239 ? -0.201 4.597 32.212 1.00 97.06 239 ALA A CA 1
ATOM 1805 C C . ALA A 1 239 ? -0.632 3.124 32.109 1.00 97.06 239 ALA A C 1
ATOM 1807 O O . ALA A 1 239 ? 0.217 2.238 32.125 1.00 97.06 239 ALA A O 1
ATOM 1808 N N . ALA A 1 240 ? -1.932 2.870 31.917 1.00 98.06 240 ALA A N 1
ATOM 1809 C CA . ALA A 1 240 ? -2.463 1.516 31.789 1.00 98.06 240 ALA A CA 1
ATOM 1810 C C . ALA A 1 240 ? -1.981 0.811 30.509 1.00 98.06 240 ALA A C 1
ATOM 1812 O O . ALA A 1 240 ? -1.565 -0.343 30.567 1.00 98.06 240 ALA A O 1
ATOM 1813 N N . ALA A 1 241 ? -2.003 1.493 29.358 1.00 98.00 241 ALA A N 1
ATOM 1814 C CA . ALA A 1 241 ? -1.496 0.918 28.110 1.00 98.00 241 ALA A CA 1
ATOM 1815 C C . ALA A 1 241 ? 0.020 0.674 28.149 1.00 98.00 241 ALA A C 1
ATOM 1817 O O . ALA A 1 241 ? 0.482 -0.364 27.680 1.00 98.00 241 ALA A O 1
ATOM 1818 N N . ALA A 1 242 ? 0.794 1.602 28.721 1.00 97.88 242 ALA A N 1
ATOM 1819 C CA . ALA A 1 242 ? 2.248 1.493 28.786 1.00 97.88 242 ALA A CA 1
ATOM 1820 C C . ALA A 1 242 ? 2.672 0.319 29.678 1.00 97.88 242 ALA A C 1
ATOM 1822 O O . ALA A 1 242 ? 3.491 -0.494 29.254 1.00 97.88 242 ALA A O 1
ATOM 1823 N N . ALA A 1 243 ? 2.023 0.157 30.839 1.00 97.94 243 ALA A N 1
ATOM 1824 C CA . ALA A 1 243 ? 2.255 -0.973 31.735 1.00 97.94 243 ALA A CA 1
ATOM 1825 C C . ALA A 1 243 ? 2.040 -2.329 31.035 1.00 97.94 243 ALA A C 1
ATOM 1827 O O . ALA A 1 243 ? 2.882 -3.214 31.150 1.00 97.94 243 ALA A O 1
ATOM 1828 N N . ARG A 1 244 ? 0.970 -2.478 30.236 1.00 97.25 244 ARG A N 1
ATOM 1829 C CA . ARG A 1 244 ? 0.689 -3.717 29.478 1.00 97.25 244 ARG A CA 1
ATOM 1830 C C . ARG A 1 244 ? 1.753 -4.053 28.432 1.00 97.25 244 ARG A C 1
ATOM 1832 O O . ARG A 1 244 ? 1.959 -5.224 28.139 1.00 97.25 244 ARG A O 1
ATOM 1839 N N . ALA A 1 245 ? 2.399 -3.043 27.853 1.00 97.75 245 ALA A N 1
ATOM 1840 C CA . ALA A 1 245 ? 3.453 -3.227 26.857 1.00 97.75 245 ALA A CA 1
ATOM 1841 C C . ALA A 1 245 ? 4.868 -3.277 27.458 1.00 97.75 245 ALA A C 1
ATOM 1843 O O . ALA A 1 245 ? 5.832 -3.337 26.697 1.00 97.75 245 ALA A O 1
ATOM 1844 N N . GLY A 1 246 ? 5.015 -3.205 28.788 1.00 97.94 246 GLY A N 1
ATOM 1845 C CA . GLY A 1 246 ? 6.329 -3.103 29.432 1.00 97.94 246 GLY A CA 1
ATOM 1846 C C . GLY A 1 246 ? 7.079 -1.819 29.056 1.00 97.94 246 GLY A C 1
ATOM 1847 O O . GLY A 1 246 ? 8.306 -1.807 28.972 1.00 97.94 246 GLY A O 1
ATOM 1848 N N . LEU A 1 247 ? 6.347 -0.740 28.770 1.00 97.94 247 LEU A N 1
ATOM 1849 C CA . LEU A 1 247 ? 6.899 0.557 28.398 1.00 97.94 247 LEU A CA 1
ATOM 1850 C C . LEU A 1 247 ? 6.674 1.577 29.510 1.00 97.94 247 LEU A C 1
ATOM 1852 O O . LEU A 1 247 ? 5.694 1.523 30.251 1.00 97.94 247 LEU A O 1
ATOM 1856 N N . ASP A 1 248 ? 7.546 2.579 29.565 1.00 98.00 248 ASP A N 1
ATOM 1857 C CA . ASP A 1 248 ? 7.220 3.808 30.272 1.00 98.00 248 ASP A CA 1
ATOM 1858 C C . ASP A 1 248 ? 6.191 4.634 29.478 1.00 98.00 248 ASP A C 1
ATOM 1860 O O . ASP A 1 248 ? 6.023 4.506 28.257 1.00 98.00 248 ASP A O 1
ATOM 1864 N N . ARG A 1 249 ? 5.485 5.507 30.199 1.00 97.69 249 ARG A N 1
ATOM 1865 C CA . ARG A 1 249 ? 4.451 6.379 29.635 1.00 97.69 249 ARG A CA 1
ATOM 1866 C C . ARG A 1 249 ? 4.972 7.224 28.467 1.00 97.69 249 ARG A C 1
ATOM 1868 O O . ARG A 1 249 ? 4.275 7.363 27.465 1.00 97.69 249 ARG A O 1
ATOM 1875 N N . TYR A 1 250 ? 6.171 7.787 28.596 1.00 97.81 250 TYR A N 1
ATOM 1876 C CA . TYR A 1 250 ? 6.741 8.698 27.604 1.00 97.81 250 TYR A CA 1
ATOM 1877 C C . TYR A 1 250 ? 7.063 7.977 26.286 1.00 97.81 250 TYR A C 1
ATOM 1879 O O . TYR A 1 250 ? 6.773 8.484 25.201 1.00 97.81 250 TYR A O 1
ATOM 1887 N N . LYS A 1 251 ? 7.596 6.754 26.358 1.00 97.94 251 LYS A N 1
ATOM 1888 C CA . LYS A 1 251 ? 7.824 5.900 25.190 1.00 97.94 251 LYS A CA 1
ATOM 1889 C C . LYS A 1 251 ? 6.519 5.604 24.473 1.00 97.94 251 LYS A C 1
ATOM 1891 O O . LYS A 1 251 ? 6.491 5.716 23.250 1.00 97.94 251 LYS A O 1
ATOM 1896 N N . LEU A 1 252 ? 5.445 5.270 25.192 1.00 98.38 252 LEU A N 1
ATOM 1897 C CA . LEU A 1 252 ? 4.151 5.034 24.552 1.00 98.38 252 LEU A CA 1
ATOM 1898 C C . LEU A 1 252 ? 3.601 6.307 23.887 1.00 98.38 252 LEU A C 1
ATOM 1900 O O . LEU A 1 252 ? 3.163 6.232 22.743 1.00 98.38 252 LEU A O 1
ATOM 1904 N N . GLU A 1 253 ? 3.690 7.468 24.545 1.00 97.88 253 GLU A N 1
ATOM 1905 C CA . GLU A 1 253 ? 3.321 8.768 23.956 1.00 97.88 253 GLU A CA 1
ATOM 1906 C C . GLU A 1 253 ? 4.074 9.022 22.638 1.00 97.88 253 GLU A C 1
ATOM 1908 O O . GLU A 1 253 ? 3.469 9.381 21.626 1.00 97.88 253 GLU A O 1
ATOM 1913 N N . ARG A 1 254 ? 5.383 8.746 22.599 1.00 98.06 254 ARG A N 1
ATOM 1914 C CA . ARG A 1 254 ? 6.192 8.868 21.376 1.00 98.06 254 ARG A CA 1
ATOM 1915 C C . ARG A 1 254 ? 5.758 7.887 20.279 1.00 98.06 254 ARG A C 1
ATOM 1917 O O . ARG A 1 254 ? 5.772 8.247 19.100 1.00 98.06 254 ARG A O 1
ATOM 1924 N N . ARG A 1 255 ? 5.391 6.651 20.633 1.00 98.00 255 ARG A N 1
ATOM 1925 C CA . ARG A 1 255 ? 4.910 5.634 19.676 1.00 98.00 255 ARG A CA 1
ATOM 1926 C C . ARG A 1 255 ? 3.532 5.990 19.116 1.00 98.00 255 ARG A C 1
ATOM 1928 O O . ARG A 1 255 ? 3.335 5.838 17.912 1.00 98.00 255 ARG A O 1
ATOM 1935 N N . GLU A 1 256 ? 2.627 6.522 19.940 1.00 97.62 256 GLU A N 1
ATOM 1936 C CA . GLU A 1 256 ? 1.345 7.080 19.483 1.00 97.62 256 GLU A CA 1
ATOM 1937 C C . GLU A 1 256 ? 1.593 8.221 18.491 1.00 97.62 256 GLU A C 1
ATOM 1939 O O . GLU A 1 256 ? 1.129 8.138 17.359 1.00 97.62 256 GLU A O 1
ATOM 1944 N N . ALA A 1 257 ? 2.415 9.212 18.853 1.00 96.50 257 ALA A N 1
ATOM 1945 C CA . ALA A 1 257 ? 2.737 10.337 17.971 1.00 96.50 257 ALA A CA 1
ATOM 1946 C C . ALA A 1 257 ? 3.363 9.886 16.639 1.00 96.50 257 ALA A C 1
ATOM 1948 O O . ALA A 1 257 ? 3.015 10.395 15.578 1.00 96.50 257 ALA A O 1
ATOM 1949 N N . THR A 1 258 ? 4.245 8.882 16.677 1.00 96.44 258 THR A N 1
ATOM 1950 C CA . THR A 1 258 ? 4.826 8.287 15.461 1.00 96.44 258 THR A CA 1
ATOM 1951 C C . THR A 1 258 ? 3.756 7.616 14.599 1.00 96.44 258 THR A C 1
ATOM 1953 O O . THR A 1 258 ? 3.785 7.741 13.380 1.00 96.44 258 THR A O 1
ATOM 1956 N N . THR A 1 259 ? 2.811 6.906 15.220 1.00 96.44 259 THR A N 1
ATOM 1957 C CA . THR A 1 259 ? 1.703 6.245 14.513 1.00 96.44 259 THR A CA 1
ATOM 1958 C C . THR A 1 259 ? 0.820 7.281 13.826 1.00 96.44 259 THR A C 1
ATOM 1960 O O . THR A 1 259 ? 0.549 7.155 12.638 1.00 96.44 259 THR A O 1
ATOM 1963 N N . GLN A 1 260 ? 0.453 8.344 14.544 1.00 94.94 260 GLN A N 1
ATOM 1964 C CA . GLN A 1 260 ? -0.350 9.444 14.012 1.00 94.94 260 GLN A CA 1
ATOM 1965 C C . GLN A 1 260 ? 0.353 10.148 12.847 1.00 94.94 260 GLN A C 1
ATOM 1967 O O . GLN A 1 260 ? -0.237 10.302 11.786 1.00 94.94 260 GLN A O 1
ATOM 1972 N N . ALA A 1 261 ? 1.635 10.491 12.999 1.00 93.88 261 ALA A N 1
ATOM 1973 C CA . ALA A 1 261 ? 2.409 11.143 11.943 1.00 93.88 261 ALA A CA 1
ATOM 1974 C C . ALA A 1 261 ? 2.515 10.292 10.665 1.00 93.88 261 ALA A C 1
ATOM 1976 O O . ALA A 1 261 ? 2.545 10.828 9.565 1.00 93.88 261 ALA A O 1
ATOM 1977 N N . ARG A 1 262 ? 2.559 8.960 10.793 1.00 94.19 262 ARG A N 1
ATOM 1978 C CA . ARG A 1 262 ? 2.631 8.054 9.635 1.00 94.19 262 ARG A CA 1
ATOM 1979 C C . ARG A 1 262 ? 1.274 7.773 8.989 1.00 94.19 262 ARG A C 1
ATOM 1981 O O . ARG A 1 262 ? 1.253 7.387 7.820 1.00 94.19 262 ARG A O 1
ATOM 1988 N N . LEU A 1 263 ? 0.181 7.916 9.741 1.00 93.62 263 LEU A N 1
ATOM 1989 C CA . LEU A 1 263 ? -1.169 7.574 9.290 1.00 93.62 263 LEU A CA 1
ATOM 1990 C C . LEU A 1 263 ? -2.039 8.775 8.889 1.00 93.62 263 LEU A C 1
ATOM 1992 O O . LEU A 1 263 ? -2.993 8.587 8.153 1.00 93.62 263 LEU A O 1
ATOM 1996 N N . PHE A 1 264 ? -1.760 9.992 9.355 1.00 86.81 264 PHE A N 1
ATOM 1997 C CA . PHE A 1 264 ? -2.678 11.129 9.153 1.00 86.81 264 PHE A CA 1
ATOM 1998 C C . PHE A 1 264 ? -2.198 12.197 8.185 1.00 86.81 264 PHE A C 1
ATOM 2000 O O . PHE A 1 264 ? -2.885 13.187 7.974 1.00 86.81 264 PHE A O 1
ATOM 2007 N N . ASP A 1 265 ? -1.064 11.962 7.539 1.00 80.81 265 ASP A N 1
ATOM 2008 C CA . ASP A 1 265 ? -0.567 12.810 6.455 1.00 80.81 265 ASP A CA 1
ATOM 2009 C C . ASP A 1 265 ? -1.086 12.358 5.072 1.00 80.81 265 ASP A C 1
ATOM 2011 O O . ASP A 1 265 ? -0.531 12.713 4.038 1.00 80.81 265 ASP A O 1
ATOM 2015 N N . ARG A 1 266 ? -2.096 11.471 5.019 1.00 76.31 266 ARG A N 1
ATOM 2016 C CA . ARG A 1 266 ? -2.479 10.763 3.785 1.00 76.31 266 ARG A CA 1
ATOM 2017 C C . ARG A 1 266 ? -3.989 10.791 3.553 1.00 76.31 266 ARG A C 1
ATOM 2019 O O . ARG A 1 266 ? -4.770 10.524 4.458 1.00 76.31 266 ARG A O 1
ATOM 2026 N N . GLU A 1 267 ? -4.386 11.088 2.315 1.00 73.56 267 GLU A N 1
ATOM 2027 C CA . GLU A 1 267 ? -5.772 11.431 1.955 1.00 73.56 267 GLU A CA 1
ATOM 2028 C C . GLU A 1 267 ? -6.766 10.261 2.000 1.00 73.56 267 GLU A C 1
ATOM 2030 O O . GLU A 1 267 ? -7.954 10.482 2.226 1.00 73.56 267 GLU A O 1
ATOM 2035 N N . THR A 1 268 ? -6.354 9.009 1.761 1.00 87.88 268 THR A N 1
ATOM 2036 C CA . THR A 1 268 ? -7.290 7.868 1.777 1.00 87.88 268 THR A CA 1
ATOM 2037 C C . THR A 1 268 ? -6.571 6.543 2.024 1.00 87.88 268 THR A C 1
ATOM 2039 O O . THR A 1 268 ? -5.525 6.276 1.436 1.00 87.88 268 THR A O 1
ATOM 2042 N N . TYR A 1 269 ? -7.167 5.698 2.868 1.00 95.62 269 TYR A N 1
ATOM 2043 C CA . TYR A 1 269 ? -6.747 4.316 3.112 1.00 95.62 269 TYR A CA 1
ATOM 2044 C C . TYR A 1 269 ? -7.819 3.339 2.640 1.00 95.62 269 TYR A C 1
ATOM 2046 O O . TYR A 1 269 ? -9.016 3.622 2.763 1.00 95.62 269 TYR A O 1
ATOM 2054 N N . TYR A 1 270 ? -7.385 2.168 2.168 1.00 97.44 270 TYR A N 1
ATOM 2055 C CA . TYR A 1 270 ? -8.291 1.074 1.827 1.00 97.44 270 TYR A CA 1
ATOM 2056 C C . TYR A 1 270 ? -8.796 0.376 3.098 1.00 97.44 270 TYR A C 1
ATOM 2058 O O . TYR A 1 270 ? -8.072 -0.409 3.712 1.00 97.44 270 TYR A O 1
ATOM 2066 N N . PHE A 1 271 ? -10.023 0.666 3.538 1.00 97.44 271 PHE A N 1
ATOM 2067 C CA . PHE A 1 271 ? -10.516 0.223 4.853 1.00 97.44 271 PHE A CA 1
ATOM 2068 C C . PHE A 1 271 ? -11.858 -0.532 4.776 1.00 97.44 271 PHE A C 1
ATOM 2070 O O . PHE A 1 271 ? -12.840 -0.131 5.404 1.00 97.44 271 PHE A O 1
ATOM 2077 N N . PRO A 1 272 ? -11.916 -1.677 4.069 1.00 98.00 272 PRO A N 1
ATOM 2078 C CA . PRO A 1 272 ? -13.177 -2.353 3.758 1.00 98.00 272 PRO A CA 1
ATOM 2079 C C . PRO A 1 272 ? -13.963 -2.804 4.999 1.00 98.00 272 PRO A C 1
ATOM 2081 O O . PRO A 1 272 ? -15.188 -2.740 4.999 1.00 98.00 272 PRO A O 1
ATOM 2084 N N . ALA A 1 273 ? -13.295 -3.234 6.077 1.00 98.19 273 ALA A N 1
ATOM 2085 C CA . ALA A 1 273 ? -13.978 -3.634 7.310 1.00 98.19 273 ALA A CA 1
ATOM 2086 C C . ALA A 1 273 ? -14.711 -2.461 7.988 1.00 98.19 273 ALA A C 1
ATOM 2088 O O . ALA A 1 273 ? -15.816 -2.640 8.498 1.00 98.19 273 ALA A O 1
ATOM 2089 N N . LEU A 1 274 ? -14.123 -1.260 7.951 1.00 98.06 274 LEU A N 1
ATOM 2090 C CA . LEU A 1 274 ? -14.747 -0.038 8.453 1.00 98.06 274 LEU A CA 1
ATOM 2091 C C . LEU A 1 274 ? -15.915 0.374 7.553 1.00 98.06 274 LEU A C 1
ATOM 2093 O O . LEU A 1 274 ? -17.000 0.633 8.062 1.00 98.06 274 LEU A O 1
ATOM 2097 N N . ASP A 1 275 ? -15.722 0.356 6.233 1.00 97.94 275 ASP A N 1
ATOM 2098 C CA . ASP A 1 275 ? -16.773 0.693 5.267 1.00 97.94 275 ASP A CA 1
ATOM 2099 C C . ASP A 1 275 ? -18.001 -0.227 5.439 1.00 97.94 275 ASP A C 1
ATOM 2101 O O . ASP A 1 275 ? -19.133 0.250 5.529 1.00 97.94 275 ASP A O 1
ATOM 2105 N N . ARG A 1 276 ? -17.787 -1.542 5.607 1.00 98.06 276 ARG A N 1
ATOM 2106 C CA . ARG A 1 276 ? -18.861 -2.506 5.915 1.00 98.06 276 ARG A CA 1
ATOM 2107 C C . ARG A 1 276 ? -19.530 -2.245 7.260 1.00 98.06 276 ARG A C 1
ATOM 2109 O O . ARG A 1 276 ? -20.747 -2.374 7.358 1.00 98.06 276 ARG A O 1
ATOM 2116 N N . ALA A 1 277 ? -18.758 -1.912 8.297 1.00 98.06 277 ALA A N 1
ATOM 2117 C CA . ALA A 1 277 ? -19.318 -1.589 9.606 1.00 98.06 277 ALA A CA 1
ATOM 2118 C C . ALA A 1 277 ? -20.268 -0.388 9.510 1.00 98.06 277 ALA A C 1
ATOM 2120 O O . ALA A 1 277 ? -21.381 -0.439 10.026 1.00 98.06 277 ALA A O 1
ATOM 2121 N N . LEU A 1 278 ? -19.852 0.669 8.809 1.00 97.50 278 LEU A N 1
ATOM 2122 C CA . LEU A 1 278 ? -20.658 1.873 8.616 1.00 97.50 278 LEU A CA 1
ATOM 2123 C C . LEU A 1 278 ? -21.924 1.596 7.795 1.00 97.50 278 LEU A C 1
ATOM 2125 O O . LEU A 1 278 ? -22.995 2.063 8.176 1.00 97.50 278 LEU A O 1
ATOM 2129 N N . ASP A 1 279 ? -21.825 0.801 6.727 1.00 97.38 279 ASP A N 1
ATOM 2130 C CA . ASP A 1 279 ? -22.975 0.403 5.904 1.00 97.38 279 ASP A CA 1
ATO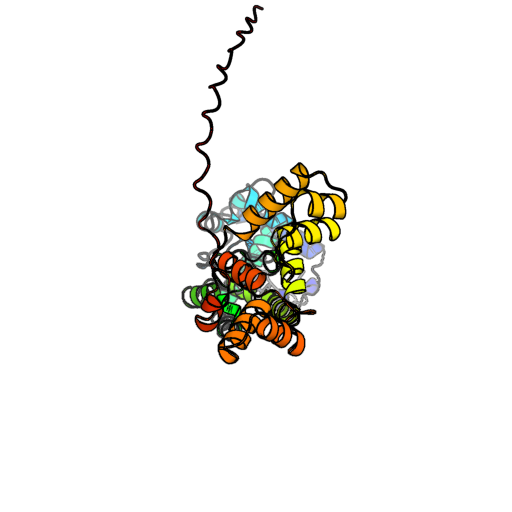M 2131 C C . ASP A 1 279 ? -23.998 -0.434 6.691 1.00 97.38 279 ASP A C 1
ATOM 2133 O O . ASP A 1 279 ? -25.198 -0.155 6.657 1.00 97.38 279 ASP A O 1
ATOM 2137 N N . VAL A 1 280 ? -23.539 -1.425 7.466 1.00 97.69 280 VAL A N 1
ATOM 2138 C CA . VAL A 1 280 ? -24.428 -2.234 8.314 1.00 97.69 280 VAL A CA 1
ATOM 2139 C C . VAL A 1 280 ? -25.157 -1.360 9.323 1.00 97.69 280 VAL A C 1
ATOM 2141 O O . VAL A 1 280 ? -26.369 -1.480 9.472 1.00 97.69 280 VAL A O 1
ATOM 2144 N N . LEU A 1 281 ? -24.442 -0.446 9.969 1.00 96.25 281 LEU A N 1
ATOM 2145 C CA . LEU A 1 281 ? -25.031 0.437 10.963 1.00 96.25 281 LEU A CA 1
ATOM 2146 C C . LEU A 1 281 ? -25.990 1.474 10.377 1.00 96.25 281 LEU A C 1
ATOM 2148 O O . LEU A 1 281 ? -26.960 1.843 11.036 1.00 96.25 281 LEU A O 1
ATOM 2152 N N . ALA A 1 282 ? -25.748 1.936 9.149 1.00 96.00 282 ALA A N 1
ATOM 2153 C CA . ALA A 1 282 ? -26.692 2.791 8.439 1.00 96.00 282 ALA A CA 1
ATOM 2154 C C . ALA A 1 282 ? -28.024 2.065 8.200 1.00 96.00 282 ALA A C 1
ATOM 2156 O O . ALA A 1 282 ? -29.085 2.662 8.357 1.00 96.00 282 ALA A O 1
ATOM 2157 N N . LYS A 1 283 ? -27.965 0.769 7.869 1.00 96.56 283 LYS A N 1
ATOM 2158 C CA . LYS A 1 283 ? -29.135 -0.074 7.579 1.00 96.56 283 LYS A CA 1
ATOM 2159 C C . LYS A 1 283 ? -29.906 -0.515 8.820 1.00 96.56 283 LYS A C 1
ATOM 2161 O O . LYS A 1 283 ? -31.084 -0.830 8.706 1.00 96.56 283 LYS A O 1
ATOM 2166 N N . THR A 1 284 ? -29.260 -0.571 9.984 1.00 95.56 284 THR A N 1
ATOM 2167 C CA . THR A 1 284 ? -29.914 -0.958 11.245 1.00 95.56 284 THR A CA 1
ATOM 2168 C C . THR A 1 284 ? -30.376 0.225 12.086 1.00 95.56 284 THR A C 1
ATOM 2170 O O . THR A 1 284 ? -30.924 0.016 13.162 1.00 95.56 284 THR A O 1
ATOM 2173 N N . ALA A 1 285 ? -30.145 1.461 11.642 1.00 92.75 285 ALA A N 1
ATOM 2174 C CA . ALA A 1 285 ? -30.599 2.635 12.370 1.00 92.75 285 ALA A CA 1
ATOM 2175 C C . ALA A 1 285 ? -32.132 2.810 12.257 1.00 92.75 285 ALA A C 1
ATOM 2177 O O . ALA A 1 285 ? -32.681 2.621 11.170 1.00 92.75 285 ALA A O 1
ATOM 2178 N N . PRO A 1 286 ? -32.817 3.244 13.334 1.00 93.94 286 PRO A N 1
ATOM 2179 C CA . PRO A 1 286 ? -32.280 3.531 14.669 1.00 93.94 286 PRO A CA 1
ATOM 2180 C C . PRO A 1 286 ? -32.067 2.254 15.507 1.00 93.94 286 PRO A C 1
ATOM 2182 O O . PRO A 1 286 ? -32.916 1.373 15.531 1.00 93.94 286 PRO A O 1
ATOM 2185 N N . SER A 1 287 ? -30.957 2.183 16.245 1.00 93.25 287 SER A N 1
ATOM 2186 C CA . SER A 1 287 ? -30.620 1.072 17.158 1.00 93.25 287 SER A CA 1
ATOM 2187 C C . SER A 1 287 ? -29.898 1.611 18.386 1.00 93.25 287 SER A C 1
ATOM 2189 O O . SER A 1 287 ? -29.216 2.616 18.259 1.00 93.25 287 SER A O 1
ATOM 2191 N N . SER A 1 288 ? -29.940 0.967 19.550 1.00 93.50 288 SER A N 1
ATOM 2192 C CA . SER A 1 288 ? -29.106 1.394 20.689 1.00 93.50 288 SER A CA 1
ATOM 2193 C C . SER A 1 288 ? -27.600 1.191 20.424 1.00 93.50 288 SER A C 1
ATOM 2195 O O . SER A 1 288 ? -27.195 0.445 19.530 1.00 93.50 288 SER A O 1
ATOM 2197 N N . ALA A 1 289 ? -26.721 1.830 21.210 1.00 93.50 289 ALA A N 1
ATOM 2198 C CA . ALA A 1 289 ? -25.271 1.630 21.070 1.00 93.50 289 ALA A CA 1
ATOM 2199 C C . ALA A 1 289 ? -24.839 0.174 21.352 1.00 93.50 289 ALA A C 1
ATOM 2201 O O . ALA A 1 289 ? -23.874 -0.311 20.761 1.00 93.50 289 ALA A O 1
ATOM 2202 N N . GLY A 1 290 ? -25.557 -0.520 22.245 1.00 94.56 290 GLY A N 1
ATOM 2203 C CA . GLY A 1 290 ? -25.335 -1.935 22.545 1.00 94.56 290 GLY A CA 1
ATOM 2204 C C . GLY A 1 290 ? -25.770 -2.845 21.397 1.00 94.56 290 GLY A C 1
ATOM 2205 O O . GLY A 1 290 ? -24.995 -3.705 20.984 1.00 94.56 290 GLY A O 1
ATOM 2206 N N . GLU A 1 291 ? -26.956 -2.607 20.829 1.00 96.06 291 GLU A N 1
ATOM 2207 C CA . GLU A 1 291 ? -27.440 -3.319 19.636 1.00 96.06 291 GLU A CA 1
ATOM 2208 C C . GLU A 1 291 ? -26.497 -3.133 18.449 1.00 96.06 291 GLU A C 1
ATOM 2210 O O . GLU A 1 291 ? -26.100 -4.112 17.827 1.00 96.06 291 GLU A O 1
ATOM 2215 N N . ALA A 1 292 ? -26.069 -1.896 18.181 1.00 95.38 292 ALA A N 1
ATOM 2216 C CA . ALA A 1 292 ? -25.111 -1.587 17.124 1.00 95.38 292 ALA A CA 1
ATOM 2217 C C . ALA A 1 292 ? -23.811 -2.399 17.278 1.00 95.38 292 ALA A C 1
ATOM 2219 O O . ALA A 1 292 ? -23.351 -3.037 16.330 1.00 95.38 292 ALA A O 1
ATOM 2220 N N . ALA A 1 293 ? -23.240 -2.428 18.487 1.00 96.12 293 ALA A N 1
ATOM 2221 C CA . ALA A 1 293 ? -22.032 -3.197 18.776 1.00 96.12 293 ALA A CA 1
ATOM 2222 C C . ALA A 1 293 ? -22.246 -4.712 18.607 1.00 96.12 293 ALA A C 1
ATOM 2224 O O . ALA A 1 293 ? -21.371 -5.400 18.075 1.00 96.12 293 ALA A O 1
ATOM 2225 N N . ALA A 1 294 ? -23.399 -5.230 19.041 1.00 96.44 294 ALA A N 1
ATOM 2226 C CA . ALA A 1 294 ? -23.756 -6.640 18.920 1.00 96.44 294 ALA A CA 1
ATOM 2227 C C . ALA A 1 294 ? -23.974 -7.060 17.458 1.00 96.44 294 ALA A C 1
ATOM 2229 O O . ALA A 1 294 ? -23.497 -8.118 17.053 1.00 96.44 294 ALA A O 1
ATOM 2230 N N . VAL A 1 295 ? -24.619 -6.218 16.646 1.00 97.81 295 VAL A N 1
ATOM 2231 C CA . VAL A 1 295 ? -24.854 -6.466 15.215 1.00 97.81 295 VAL A CA 1
ATOM 2232 C C . VAL A 1 295 ? -23.539 -6.599 14.444 1.00 97.81 295 VAL A C 1
ATOM 2234 O O . VAL A 1 295 ? -23.413 -7.494 13.608 1.00 97.81 295 VAL A O 1
ATOM 2237 N N . LEU A 1 296 ? -22.541 -5.754 14.729 1.00 98.00 296 LEU A N 1
ATOM 2238 C CA . LEU A 1 296 ? -21.224 -5.852 14.083 1.00 98.00 296 LEU A CA 1
ATOM 2239 C C . LEU A 1 296 ? -20.535 -7.191 14.374 1.00 98.00 296 LEU A C 1
ATOM 2241 O O . LEU A 1 296 ? -19.973 -7.803 13.462 1.00 98.00 296 LEU A O 1
ATOM 2245 N N . ALA A 1 297 ? -20.620 -7.657 15.623 1.00 98.06 297 ALA A N 1
ATOM 2246 C CA . ALA A 1 297 ? -20.061 -8.941 16.030 1.00 98.06 297 ALA A CA 1
ATOM 2247 C C . ALA A 1 297 ? -20.828 -10.116 15.404 1.00 98.06 297 ALA A C 1
ATOM 2249 O O . ALA A 1 297 ? -20.223 -11.026 14.844 1.00 98.06 297 ALA A O 1
ATOM 2250 N N . ALA A 1 298 ? -22.163 -10.063 15.422 1.00 98.06 298 ALA A N 1
ATOM 2251 C CA . ALA A 1 298 ? -23.026 -11.095 14.849 1.00 98.06 298 ALA A CA 1
ATOM 2252 C C . ALA A 1 298 ? -22.821 -11.273 13.334 1.00 98.06 298 ALA A C 1
ATOM 2254 O O . ALA A 1 298 ? -22.981 -12.374 12.817 1.00 98.06 298 ALA A O 1
ATOM 2255 N N . ARG A 1 299 ? -22.433 -10.209 12.617 1.00 98.06 299 ARG A N 1
ATOM 2256 C CA . ARG A 1 299 ? -22.095 -10.266 11.184 1.00 98.06 299 ARG A CA 1
ATOM 2257 C C . ARG A 1 299 ? -20.624 -10.578 10.893 1.00 98.06 299 ARG A C 1
ATOM 2259 O O . ARG A 1 299 ? -20.210 -10.482 9.742 1.00 98.06 299 ARG A O 1
ATOM 2266 N N . GLY A 1 300 ? -19.827 -10.905 11.912 1.00 97.81 300 GLY A N 1
ATOM 2267 C CA . GLY A 1 300 ? -18.402 -11.214 11.761 1.00 97.81 300 GLY A CA 1
ATOM 2268 C C . GLY A 1 300 ? -17.540 -10.026 11.320 1.00 97.81 300 GLY A C 1
ATOM 2269 O O . GLY A 1 300 ? -16.399 -10.219 10.907 1.00 97.81 300 GLY A O 1
ATOM 2270 N N . ILE A 1 301 ? -18.058 -8.794 11.391 1.00 98.31 301 ILE A N 1
ATOM 2271 C CA . ILE A 1 301 ? -17.295 -7.588 11.034 1.00 98.31 301 ILE A CA 1
ATOM 2272 C C . ILE A 1 301 ? -16.279 -7.275 12.134 1.00 98.31 301 ILE A C 1
ATOM 2274 O O . ILE A 1 301 ? -15.158 -6.861 11.847 1.00 98.31 301 ILE A O 1
ATOM 2278 N N . SER A 1 302 ? -16.653 -7.503 13.390 1.00 98.50 302 SER A N 1
ATOM 2279 C CA . SER A 1 302 ? -15.766 -7.446 14.551 1.00 98.50 302 SER A CA 1
ATOM 2280 C C . SER A 1 302 ? -15.756 -8.791 15.275 1.00 98.50 302 SER A C 1
ATOM 2282 O O . SER A 1 302 ? -16.732 -9.536 15.237 1.00 98.50 302 SER A O 1
ATOM 2284 N N . ARG A 1 303 ? -14.656 -9.121 15.963 1.00 98.06 303 ARG A N 1
ATOM 2285 C CA . ARG A 1 303 ? -14.558 -10.386 16.728 1.00 98.06 303 ARG A CA 1
ATOM 2286 C C . ARG A 1 303 ? -15.388 -10.369 18.012 1.00 98.06 303 ARG A C 1
ATOM 2288 O O . ARG A 1 303 ? -15.688 -11.410 18.586 1.00 98.06 303 ARG A O 1
ATOM 2295 N N . ARG A 1 304 ? -15.690 -9.172 18.507 1.00 97.38 304 ARG A N 1
ATOM 2296 C CA . ARG A 1 304 ? -16.416 -8.908 19.753 1.00 97.38 304 ARG A CA 1
ATOM 2297 C C . ARG A 1 304 ? -17.281 -7.657 19.590 1.00 97.38 304 ARG A C 1
ATOM 2299 O O . ARG A 1 304 ? -17.095 -6.941 18.601 1.00 97.38 304 ARG A O 1
ATOM 2306 N N . PRO A 1 305 ? -18.191 -7.352 20.534 1.00 97.56 305 PRO A N 1
ATOM 2307 C CA . PRO A 1 305 ? -18.930 -6.097 20.506 1.00 97.56 305 PRO A CA 1
ATOM 2308 C C . PRO A 1 305 ? -17.977 -4.903 20.383 1.00 97.56 305 PRO A C 1
ATOM 2310 O O . PRO A 1 305 ? -17.088 -4.716 21.218 1.00 97.56 305 PRO A O 1
ATOM 2313 N N . PHE A 1 306 ? -18.138 -4.128 19.311 1.00 97.44 306 PHE A N 1
ATOM 2314 C CA . PHE A 1 306 ? -17.261 -3.006 18.987 1.00 97.44 306 PHE A CA 1
ATOM 2315 C C . PHE A 1 306 ? -17.946 -1.694 19.366 1.00 97.44 306 PHE A C 1
ATOM 2317 O O . PHE A 1 306 ? -19.012 -1.367 18.849 1.00 97.44 306 PHE A O 1
ATOM 2324 N N . SER A 1 307 ? -17.344 -0.935 20.282 1.00 95.50 307 SER A N 1
ATOM 2325 C CA . SER A 1 307 ? -17.915 0.317 20.781 1.00 95.50 307 SER A CA 1
ATOM 2326 C C . SER A 1 307 ? -18.186 1.312 19.649 1.00 95.50 307 SER A C 1
ATOM 2328 O O . SER A 1 307 ? -17.296 1.631 18.857 1.00 95.50 307 SER A O 1
ATOM 2330 N N . VAL A 1 308 ? -19.396 1.875 19.620 1.00 94.69 308 VAL A N 1
ATOM 2331 C CA . VAL A 1 308 ? -19.786 2.905 18.641 1.00 94.69 308 VAL A CA 1
ATOM 2332 C C . VAL A 1 308 ? -18.904 4.155 18.754 1.00 94.69 308 VAL A C 1
ATOM 2334 O O . VAL A 1 308 ? -18.598 4.784 17.745 1.00 94.69 308 VAL A O 1
ATOM 2337 N N . GLU A 1 309 ? -18.422 4.494 19.954 1.00 94.06 309 GLU A N 1
ATOM 2338 C CA . GLU A 1 309 ? -17.500 5.623 20.151 1.00 94.06 309 GLU A CA 1
ATOM 2339 C C . GLU A 1 309 ? -16.124 5.349 19.524 1.00 94.06 309 GLU A C 1
ATOM 2341 O O . GLU A 1 309 ? -15.557 6.221 18.862 1.00 94.06 309 GLU A O 1
ATOM 2346 N N . SER A 1 310 ? -15.612 4.122 19.676 1.00 95.75 310 SER A N 1
ATOM 2347 C CA . SER A 1 310 ? -14.394 3.664 18.997 1.00 95.75 310 SER A CA 1
ATOM 2348 C C . SER A 1 310 ? -14.547 3.724 17.482 1.00 95.75 310 SER A C 1
ATOM 2350 O O . SER A 1 310 ? -13.650 4.206 16.790 1.00 95.75 310 SER A O 1
ATOM 2352 N N . LEU A 1 311 ? -15.693 3.273 16.966 1.00 96.69 311 LEU A N 1
ATOM 2353 C CA . LEU A 1 311 ? -15.976 3.273 15.536 1.00 96.69 311 LEU A CA 1
ATOM 2354 C C . LEU A 1 311 ? -16.096 4.692 14.983 1.00 96.69 311 LEU A C 1
ATOM 2356 O O . LEU A 1 311 ? -15.499 4.985 13.955 1.00 96.69 311 LEU A O 1
ATOM 2360 N N . ARG A 1 312 ? -16.798 5.593 15.684 1.00 95.06 312 ARG A N 1
ATOM 2361 C CA . ARG A 1 312 ? -16.902 7.007 15.300 1.00 95.06 312 ARG A CA 1
ATOM 2362 C C . ARG A 1 312 ? -15.536 7.659 15.219 1.00 95.06 312 ARG A C 1
ATOM 2364 O O . ARG A 1 312 ? -15.268 8.408 14.283 1.00 95.06 312 ARG A O 1
ATOM 2371 N N . GLN A 1 313 ? -14.689 7.419 16.215 1.00 94.19 313 GLN A N 1
ATOM 2372 C CA . GLN A 1 313 ? -13.339 7.947 16.182 1.00 94.19 313 GLN A CA 1
ATOM 2373 C C . GLN A 1 313 ? -12.576 7.388 14.987 1.00 94.19 313 GLN A C 1
ATOM 2375 O O . GLN A 1 313 ? -11.988 8.166 14.250 1.00 94.19 313 GLN A O 1
ATOM 2380 N N . LEU A 1 314 ? -12.592 6.070 14.789 1.00 95.81 314 LEU A N 1
ATOM 2381 C CA . LEU A 1 314 ? -11.905 5.446 13.666 1.00 95.81 314 LEU A CA 1
ATOM 2382 C C . LEU A 1 314 ? -12.397 6.030 12.331 1.00 95.81 314 LEU A C 1
ATOM 2384 O O . LEU A 1 314 ? -11.587 6.461 11.522 1.00 95.81 314 LEU A O 1
ATOM 2388 N N . ALA A 1 315 ? -13.712 6.151 12.146 1.00 95.75 315 ALA A N 1
ATOM 2389 C CA . ALA A 1 315 ? -14.315 6.778 10.977 1.00 95.75 315 ALA A CA 1
ATOM 2390 C C . ALA A 1 315 ? -13.805 8.211 10.769 1.00 95.75 315 ALA A C 1
ATOM 2392 O O . ALA A 1 315 ? -13.284 8.521 9.704 1.00 95.75 315 ALA A O 1
ATOM 2393 N N . SER A 1 316 ? -13.866 9.052 11.802 1.00 93.25 316 SER A N 1
ATOM 2394 C CA . SER A 1 316 ? -13.410 10.444 11.730 1.00 93.25 316 SER A CA 1
ATOM 2395 C C . SER A 1 316 ? -11.930 10.572 11.364 1.00 93.25 316 SER A C 1
ATOM 2397 O O . SER A 1 316 ? -11.580 11.436 10.569 1.00 93.25 316 SER A O 1
ATOM 2399 N N . GLU A 1 317 ? -11.069 9.746 11.954 1.00 94.00 317 GLU A N 1
ATOM 2400 C CA . GLU A 1 317 ? -9.616 9.790 11.742 1.00 94.00 317 GLU A CA 1
ATOM 2401 C C . GLU A 1 317 ? -9.234 9.302 10.331 1.00 94.00 317 GLU A C 1
ATOM 2403 O O . GLU A 1 317 ? -8.242 9.746 9.765 1.00 94.00 317 GLU A O 1
ATOM 2408 N N . PHE A 1 318 ? -10.047 8.422 9.734 1.00 94.38 318 PHE A N 1
ATOM 2409 C CA . PHE A 1 318 ? -9.858 7.890 8.378 1.00 94.38 318 PHE A CA 1
ATOM 2410 C C . PHE A 1 318 ? -10.783 8.539 7.330 1.00 94.38 318 PHE A C 1
ATOM 2412 O O . PHE A 1 318 ? -11.030 7.962 6.265 1.00 94.38 318 PHE A O 1
ATOM 2419 N N . GLY A 1 319 ? -11.308 9.737 7.618 1.00 93.88 319 GLY A N 1
ATOM 2420 C CA . GLY A 1 319 ? -12.089 10.533 6.666 1.00 93.88 319 GLY A CA 1
ATOM 2421 C C . GLY A 1 319 ? -13.414 9.892 6.237 1.00 93.88 319 GLY A C 1
ATOM 2422 O O . GLY A 1 319 ? -13.882 10.122 5.127 1.00 93.88 319 GLY A O 1
ATOM 2423 N N . ARG A 1 320 ? -14.008 9.046 7.082 1.00 95.06 320 ARG A N 1
ATOM 2424 C CA . ARG A 1 320 ? -15.324 8.434 6.869 1.00 95.06 320 ARG A CA 1
ATOM 2425 C C . ARG A 1 320 ? -16.395 9.145 7.687 1.00 95.06 320 ARG A C 1
ATOM 2427 O O . ARG A 1 320 ? -16.176 9.547 8.831 1.00 95.06 320 ARG A O 1
ATOM 2434 N N . THR A 1 321 ? -17.587 9.243 7.116 1.00 94.62 321 THR A N 1
ATOM 2435 C CA . THR A 1 321 ? -18.747 9.851 7.771 1.00 94.62 321 THR A CA 1
ATOM 2436 C C . THR A 1 321 ? -19.562 8.786 8.497 1.00 94.62 321 THR A C 1
ATOM 2438 O O . THR A 1 321 ? -19.890 7.746 7.932 1.00 94.62 321 THR A O 1
ATOM 2441 N N . MET A 1 322 ? -19.907 9.048 9.759 1.00 94.31 322 MET A N 1
ATOM 2442 C CA . MET A 1 322 ? -20.833 8.194 10.504 1.00 94.31 322 MET A CA 1
ATOM 2443 C C . MET A 1 322 ? -22.274 8.378 10.003 1.00 94.31 322 MET A C 1
ATOM 2445 O O . MET A 1 322 ? -22.668 9.514 9.728 1.00 94.31 322 MET A O 1
ATOM 2449 N N . PRO A 1 323 ? -23.095 7.312 9.965 1.00 92.44 323 PRO A N 1
ATOM 2450 C CA . PRO A 1 323 ? -24.517 7.429 9.658 1.00 92.44 323 PRO A CA 1
ATOM 2451 C C . PRO A 1 323 ? -25.231 8.384 10.638 1.00 92.44 323 PRO A C 1
ATOM 2453 O O . PRO A 1 323 ? -25.032 8.250 11.852 1.00 92.44 323 PRO A O 1
ATOM 2456 N N . PRO A 1 324 ? -26.093 9.311 10.168 1.00 88.50 324 PRO A N 1
ATOM 2457 C CA . PRO A 1 324 ? -26.736 10.318 11.022 1.00 88.50 324 PRO A CA 1
ATOM 2458 C C . PRO A 1 324 ? -27.509 9.726 12.208 1.00 88.50 324 PRO A C 1
ATOM 2460 O O . PRO A 1 324 ? -27.428 10.247 13.320 1.00 88.50 324 PRO A O 1
ATOM 2463 N N . GLY A 1 325 ? -28.191 8.593 11.996 1.00 85.75 325 GLY A N 1
ATOM 2464 C CA . GLY A 1 325 ? -28.978 7.909 13.027 1.00 85.75 325 GLY A CA 1
ATOM 2465 C C . GLY A 1 325 ? -28.160 7.403 14.221 1.00 85.75 325 GLY A C 1
ATOM 2466 O O . GLY A 1 325 ? -28.706 7.255 15.309 1.00 85.75 325 GLY A O 1
ATOM 2467 N N . LEU A 1 326 ? -26.847 7.200 14.059 1.00 82.69 326 LEU A N 1
ATOM 2468 C CA . LEU A 1 326 ? -25.970 6.794 15.159 1.00 82.69 326 LEU A CA 1
ATOM 2469 C C . LEU A 1 326 ? -25.376 7.960 15.945 1.00 82.69 326 LEU A C 1
ATOM 2471 O O . LEU A 1 326 ? -25.025 7.800 17.115 1.00 82.69 326 LEU A O 1
ATOM 2475 N N . VAL A 1 327 ? -25.256 9.136 15.326 1.00 81.25 327 VAL A N 1
ATOM 2476 C CA . VAL A 1 327 ? -24.685 10.321 15.982 1.00 81.25 327 VAL A CA 1
ATOM 2477 C C . VAL A 1 327 ? -25.550 10.751 17.170 1.00 81.25 327 VAL A C 1
ATOM 2479 O O . VAL A 1 327 ? -25.017 11.199 18.183 1.00 81.25 327 VAL A O 1
ATOM 2482 N N . ALA A 1 328 ? -26.866 10.547 17.080 1.00 79.25 328 ALA A N 1
ATOM 2483 C CA . ALA A 1 328 ? -27.823 10.886 18.131 1.00 79.25 328 ALA A CA 1
ATOM 2484 C C . ALA A 1 328 ? -27.665 10.053 19.418 1.00 79.25 328 ALA A C 1
ATOM 2486 O O . ALA A 1 328 ? -28.074 10.498 20.487 1.00 79.25 328 ALA A O 1
ATOM 2487 N N . LEU A 1 329 ? -27.066 8.862 19.330 1.00 73.81 329 LEU A N 1
ATOM 2488 C CA . LEU A 1 329 ? -26.960 7.915 20.447 1.00 73.81 329 LEU A CA 1
ATOM 2489 C C . LEU A 1 329 ? -25.711 8.117 21.295 1.00 73.81 329 LEU A C 1
ATOM 2491 O O . LEU A 1 329 ? -25.598 7.558 22.386 1.00 73.81 329 LEU A O 1
ATOM 2495 N N . LEU A 1 330 ? -24.730 8.849 20.772 1.00 79.94 330 LEU A N 1
ATOM 2496 C CA . LEU A 1 330 ? -23.483 9.048 21.480 1.00 79.94 330 LEU A CA 1
ATOM 2497 C C . LEU A 1 330 ? -23.659 10.166 22.504 1.00 79.94 330 LEU A C 1
ATOM 2499 O O . LEU A 1 330 ? -24.186 11.231 22.165 1.00 79.94 330 LEU A O 1
ATOM 2503 N N . PRO A 1 331 ? -23.200 9.962 23.754 1.00 77.25 331 PRO A N 1
ATOM 2504 C CA . PRO A 1 331 ? -23.214 11.027 24.737 1.00 77.25 331 PRO A CA 1
ATOM 2505 C C . PRO A 1 331 ? -22.467 12.218 24.145 1.00 77.25 331 PRO A C 1
ATOM 2507 O O . PRO A 1 331 ? -21.338 12.072 23.663 1.00 77.25 331 PRO A O 1
ATOM 2510 N N . ARG A 1 332 ? -23.110 13.394 24.150 1.00 77.56 332 ARG A N 1
ATOM 2511 C CA . ARG A 1 332 ? -22.482 14.632 23.685 1.00 77.56 332 ARG A CA 1
ATOM 2512 C C . ARG A 1 332 ? -21.160 14.766 24.418 1.00 77.56 332 ARG A C 1
ATOM 2514 O O . ARG A 1 332 ? -21.134 14.930 25.638 1.00 77.56 332 ARG A O 1
ATOM 2521 N N . ARG A 1 333 ? -20.060 14.638 23.673 1.00 73.19 333 ARG A N 1
ATOM 2522 C CA . ARG A 1 333 ? -18.730 14.782 24.249 1.00 73.19 333 ARG A CA 1
ATOM 2523 C C . ARG A 1 333 ? -18.708 16.164 24.903 1.00 73.19 333 ARG A C 1
ATOM 2525 O O . ARG A 1 333 ? -19.067 17.129 24.220 1.00 73.19 333 ARG A O 1
ATOM 2532 N N . PRO A 1 334 ? -18.347 16.286 26.192 1.00 67.25 334 PRO A N 1
ATOM 2533 C CA . PRO A 1 334 ? -18.196 17.602 26.783 1.00 67.25 334 PRO A CA 1
ATOM 2534 C C . PRO A 1 334 ? -17.240 18.396 25.884 1.00 67.25 334 PRO A C 1
ATOM 2536 O O . PRO A 1 334 ? -16.264 17.807 25.392 1.00 67.25 334 PRO A O 1
ATOM 2539 N N . PRO A 1 335 ? -17.538 19.678 25.603 1.00 63.81 335 PRO A N 1
ATOM 2540 C CA . PRO A 1 335 ? -16.714 20.485 24.717 1.00 63.81 335 PRO A CA 1
ATOM 2541 C C . PRO A 1 335 ? -15.251 20.357 25.154 1.00 63.81 335 PRO A C 1
ATOM 2543 O O . PRO A 1 335 ? -14.989 20.287 26.364 1.00 63.81 335 PRO A O 1
ATOM 2546 N N . PRO A 1 336 ? -14.299 20.247 24.205 1.00 58.31 336 PRO A N 1
ATOM 2547 C CA . PRO A 1 336 ? -12.892 20.126 24.551 1.00 58.31 336 PRO A CA 1
ATOM 2548 C C . PRO A 1 336 ? -12.566 21.247 25.531 1.00 58.31 336 PRO A C 1
ATOM 2550 O O . PRO A 1 336 ? -12.804 22.415 25.226 1.00 58.31 336 PRO A O 1
ATOM 2553 N N . ARG A 1 337 ? -12.100 20.888 26.738 1.00 53.91 337 ARG A N 1
ATOM 2554 C CA . ARG A 1 337 ? -11.701 21.882 27.739 1.00 53.91 337 ARG A CA 1
ATOM 2555 C C . ARG A 1 337 ? -10.760 22.843 27.033 1.00 53.91 337 ARG A C 1
ATOM 2557 O O . ARG A 1 337 ? -9.738 22.381 26.518 1.00 53.91 337 ARG A O 1
ATOM 2564 N N . SER A 1 338 ? -11.139 24.123 26.984 1.00 52.53 338 SER A N 1
ATOM 2565 C CA . SER A 1 338 ? -10.373 25.170 26.315 1.00 52.53 338 SER A CA 1
ATOM 2566 C C . SER A 1 338 ? -8.901 24.961 26.644 1.00 52.53 338 SER A C 1
ATOM 2568 O O . SER A 1 338 ? -8.594 24.743 27.826 1.00 52.53 338 SER A O 1
ATOM 2570 N N . PRO A 1 339 ? -8.009 24.914 25.636 1.00 49.56 339 PRO A N 1
ATOM 2571 C CA . PRO A 1 339 ? -6.610 24.595 25.862 1.00 49.56 339 PRO A CA 1
ATOM 2572 C C . PRO A 1 339 ? -6.117 25.490 26.992 1.00 49.56 339 PRO A C 1
ATOM 2574 O O . PRO A 1 339 ? -6.168 26.714 26.868 1.00 49.56 339 PRO A O 1
ATOM 2577 N N . LYS A 1 340 ? -5.728 24.883 28.129 1.00 50.00 340 LYS A N 1
ATOM 2578 C CA . LYS A 1 340 ? -5.199 25.648 29.263 1.00 50.00 340 LYS A CA 1
ATOM 2579 C C . LYS A 1 340 ? -4.138 26.575 28.678 1.00 50.00 340 LYS A C 1
ATOM 2581 O O . LYS A 1 340 ? -3.269 26.052 27.969 1.00 50.00 340 LYS A O 1
ATOM 2586 N N . PRO A 1 341 ? -4.218 27.899 28.915 1.00 54.38 341 PRO A N 1
ATOM 2587 C CA . PRO A 1 341 ? -3.278 28.844 28.338 1.00 54.38 341 PRO A CA 1
ATOM 2588 C C . PRO A 1 341 ? -1.885 28.289 28.593 1.00 54.38 341 PRO A C 1
ATOM 2590 O O . PRO A 1 341 ? -1.532 28.012 29.745 1.00 54.38 341 PRO A O 1
ATOM 2593 N N . ARG A 1 342 ? -1.147 27.998 27.511 1.00 51.44 342 ARG A N 1
ATOM 2594 C CA . ARG A 1 342 ? 0.223 27.498 27.612 1.00 51.44 342 ARG A CA 1
ATOM 2595 C C . ARG A 1 342 ? 0.941 28.505 28.498 1.00 51.44 342 ARG A C 1
ATOM 2597 O O . ARG A 1 342 ? 1.148 29.637 28.068 1.00 51.44 342 ARG A O 1
ATOM 2604 N N . ARG A 1 343 ? 1.261 28.123 29.743 1.00 53.88 343 ARG A N 1
ATOM 2605 C CA . ARG A 1 343 ? 2.110 28.937 30.617 1.00 53.88 343 ARG A CA 1
ATOM 2606 C C . ARG A 1 343 ? 3.329 29.267 29.772 1.00 53.88 343 ARG A C 1
ATOM 2608 O O . ARG A 1 343 ? 4.013 28.337 29.338 1.00 53.88 343 ARG A O 1
ATOM 2615 N N . LYS A 1 344 ? 3.510 30.554 29.446 1.00 50.16 344 LYS A N 1
ATOM 2616 C CA . LYS A 1 344 ? 4.649 31.042 28.668 1.00 50.16 344 LYS A CA 1
ATOM 2617 C C . LYS A 1 344 ? 5.881 30.432 29.323 1.00 50.16 344 LYS A C 1
ATOM 2619 O O . LYS A 1 344 ? 6.169 30.741 30.477 1.00 50.16 344 LYS A O 1
ATOM 2624 N N . ARG A 1 345 ? 6.528 29.477 28.646 1.00 48.47 345 ARG A N 1
ATOM 2625 C CA . ARG A 1 345 ? 7.801 28.952 29.133 1.00 48.47 345 ARG A CA 1
ATOM 2626 C C . ARG A 1 345 ? 8.726 30.169 29.187 1.00 48.47 345 ARG A C 1
ATOM 2628 O O . ARG A 1 345 ? 8.809 30.858 28.168 1.00 48.47 345 ARG A O 1
ATOM 2635 N N . PRO A 1 346 ? 9.339 30.491 30.338 1.00 58.03 346 PRO A N 1
ATOM 2636 C CA . PRO A 1 346 ? 10.291 31.585 30.398 1.00 58.03 346 PRO A CA 1
ATOM 2637 C C . PRO A 1 346 ? 11.342 31.326 29.322 1.00 58.03 346 PRO A C 1
ATOM 2639 O O . PRO A 1 346 ? 11.854 30.210 29.211 1.00 58.03 346 PRO A O 1
ATOM 2642 N N . HIS A 1 347 ? 11.580 32.325 28.474 1.00 51.22 347 HIS A N 1
ATOM 2643 C CA . HIS A 1 347 ? 12.635 32.272 27.477 1.00 51.22 347 HIS A CA 1
ATOM 2644 C C . HIS A 1 347 ? 13.943 31.970 28.211 1.00 51.22 347 HIS A C 1
ATOM 2646 O O . HIS A 1 347 ? 14.487 32.833 28.899 1.00 51.22 347 HIS A O 1
ATOM 2652 N N . LEU A 1 348 ? 14.426 30.731 28.100 1.00 52.19 348 LEU A N 1
ATOM 2653 C CA . LEU A 1 348 ? 15.789 30.378 28.461 1.00 52.19 348 LEU A CA 1
ATOM 2654 C C . LEU A 1 348 ? 16.688 31.232 27.567 1.00 52.19 348 LEU A C 1
ATOM 2656 O O . LEU A 1 348 ? 16.831 30.956 26.376 1.00 52.19 348 LEU A O 1
ATOM 2660 N N . ARG A 1 349 ? 17.225 32.322 28.131 1.00 52.03 349 ARG A N 1
ATOM 2661 C CA . ARG A 1 349 ? 18.306 33.092 27.519 1.00 52.03 349 ARG A CA 1
ATOM 2662 C C . ARG A 1 349 ? 19.427 32.099 27.231 1.00 52.03 349 ARG A C 1
ATOM 2664 O O . ARG A 1 349 ? 20.035 31.581 28.163 1.00 52.03 349 ARG A O 1
ATOM 2671 N N . LEU A 1 350 ? 19.675 31.821 25.951 1.00 52.62 350 LEU A N 1
ATOM 2672 C CA . LEU A 1 350 ? 20.898 31.156 25.525 1.00 52.62 350 LEU A CA 1
ATOM 2673 C C . LEU A 1 350 ? 22.070 32.021 26.000 1.00 52.62 350 LEU A C 1
ATOM 2675 O O . LEU A 1 350 ? 22.339 33.083 25.438 1.00 52.62 350 LEU A O 1
ATOM 2679 N N . VAL A 1 351 ? 22.758 31.572 27.046 1.00 59.12 351 VAL A N 1
ATOM 2680 C CA . VAL A 1 351 ? 24.075 32.089 27.404 1.00 59.12 351 VAL A CA 1
ATOM 2681 C C . VAL A 1 351 ? 25.026 31.594 26.318 1.00 59.12 351 VAL A C 1
ATOM 2683 O O . VAL A 1 351 ? 25.388 30.420 26.277 1.00 59.12 351 VAL A O 1
ATOM 2686 N N . ARG A 1 352 ? 25.378 32.476 25.378 1.00 57.19 352 ARG A N 1
ATOM 2687 C CA . ARG A 1 352 ? 26.458 32.231 24.417 1.00 57.19 352 ARG A CA 1
ATOM 2688 C C . ARG A 1 352 ? 27.776 32.207 25.193 1.00 57.19 352 ARG A C 1
ATOM 2690 O O . ARG A 1 352 ? 28.298 33.261 25.541 1.00 57.19 352 ARG A O 1
ATOM 2697 N N . SER A 1 353 ? 28.297 31.013 25.464 1.00 58.97 353 SER A N 1
ATOM 2698 C CA . SER A 1 353 ? 29.688 30.836 25.880 1.00 58.97 353 SER A CA 1
ATOM 2699 C C . SER A 1 353 ? 30.590 31.222 24.705 1.00 58.97 353 SER A C 1
ATOM 2701 O O . SER A 1 353 ? 30.576 30.560 23.667 1.00 58.97 353 SER A O 1
ATOM 2703 N N . ARG A 1 354 ? 31.324 32.333 24.835 1.00 58.81 354 ARG A N 1
ATOM 2704 C CA . ARG A 1 354 ? 32.456 32.656 23.963 1.00 58.81 354 ARG A CA 1
ATOM 2705 C C . ARG A 1 354 ? 33.620 31.770 24.403 1.00 58.81 354 ARG A C 1
ATOM 2707 O O . ARG A 1 354 ? 34.203 32.018 25.455 1.00 58.81 354 ARG A O 1
ATOM 2714 N N . HIS A 1 355 ? 33.947 30.748 23.619 1.00 59.06 355 HIS A N 1
ATOM 2715 C CA . HIS A 1 355 ? 35.273 30.146 23.688 1.00 59.06 355 HIS A CA 1
ATOM 2716 C C . HIS A 1 355 ? 36.210 30.923 22.773 1.00 59.06 355 HIS A C 1
ATOM 2718 O O . HIS A 1 355 ? 36.047 30.963 21.558 1.00 59.06 355 HIS A O 1
ATOM 2724 N N . ASP A 1 356 ? 37.134 31.595 23.444 1.00 59.94 356 ASP A N 1
ATOM 2725 C CA . ASP A 1 356 ? 38.255 32.348 22.923 1.00 59.94 356 ASP A CA 1
ATOM 2726 C C . ASP A 1 356 ? 39.383 31.337 22.661 1.00 59.94 356 ASP A C 1
ATOM 2728 O O . ASP A 1 356 ? 39.998 30.820 23.595 1.00 59.94 356 ASP A O 1
ATOM 2732 N N . THR A 1 357 ? 39.605 30.964 21.402 1.00 60.84 357 THR A N 1
ATOM 2733 C CA . THR A 1 357 ? 40.766 30.160 20.999 1.00 60.84 357 THR A CA 1
ATOM 2734 C C . THR A 1 357 ? 41.848 31.087 20.474 1.00 60.84 357 THR A C 1
ATOM 2736 O O . THR A 1 357 ? 41.847 31.461 19.304 1.00 60.84 357 THR A O 1
ATOM 2739 N N . ARG A 1 358 ? 42.789 31.432 21.358 1.00 64.81 358 ARG A N 1
ATOM 2740 C CA . ARG A 1 358 ? 44.146 31.835 20.980 1.00 64.81 358 ARG A CA 1
ATOM 2741 C C . ARG A 1 358 ? 44.963 30.583 20.667 1.00 64.81 358 ARG A C 1
ATOM 2743 O O . ARG A 1 358 ? 45.163 29.766 21.567 1.00 64.81 358 ARG A O 1
ATOM 2750 N N . ARG A 1 359 ? 45.474 30.480 19.444 1.00 61.72 359 ARG A N 1
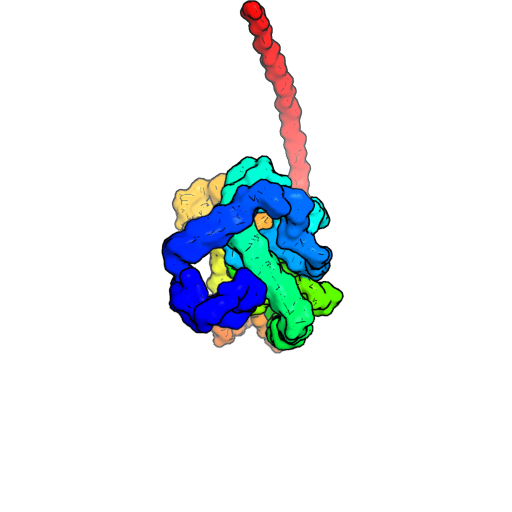ATOM 2751 C CA . ARG A 1 359 ? 46.836 30.028 19.131 1.00 61.72 359 ARG A CA 1
ATOM 2752 C C . ARG A 1 359 ? 47.181 30.390 17.700 1.00 61.72 359 ARG A C 1
ATOM 2754 O O . ARG A 1 359 ? 46.305 30.178 16.836 1.00 61.72 359 ARG A O 1
#

pLDDT: mean 87.11, std 13.98, range [43.41, 98.56]

Sequence (359 aa):
MAEAIGRPDGATVADLDAGVWRTMTAISERLRTYLLALVARPELAGRRVWERPWPLGLVPSMLPLTVRVQNVLGRQELADDVERLCRMTYGELLGVGEIGPATLLELACTADSALNALDHGSPAPPTDVVRSLQAYAFPPWATQVSTRDPRFAALLPPGDGSLRARILDLEARANDYPAARALLRAMPAVERRCNAIAALSLEDTVDDLIAAATGFPPAVRRAVIDRLGWGGAPRVTFAAAAARAGLDRYKLERREATTQARLFDRETYYFPALDRALDVLAKTAPSSAGEAAAVLAARGISRRPFSVESLRQLASEFGRTMPPGLVALLPRRPPPRSPKPRRKRPHLRLVRSRHDTRR

Mean predicted aligned error: 12.13 Å

Foldseek 3Di:
DCVQQVHDPPDDPVNPDPVSVVPDPDDDVVNVVVQLVVLVDPVQLPPFLDPDQDDPQDQLLPFPAPPLLSVLCVVVVVRVPSVVNRVHTSNRQCVRPPDGSVSSVRSSVRSVVVVVCVVVCPDQLPPVLLVLLVVVLPDPLQQFADCLQLLCVVLADDDDGGNNVVSVVCVVVSRNSVNSVRRSVSVVVVVVSLVVLLPDAQQVNQLSSLCSQPVDDPLLSVLLCLQLLLNLHPHDDLCVSQVSSVHDSVVSVVSNVSSLVSQQVDQHHRRNLLVVLQVQLLVPPPDAQQVSQVSCCVVVNHVHRGGPVSSCSVCVSRVHDHRPRSVVRDDDDDPDDDPDPPPPDPPPPPPPDDDDDDD

Secondary structure (DSSP, 8-state):
-TGGGT--TT--GGG--HHHHHH-SS--HHHHHHHHHHHT-GGGTTSBS-SSPPPTT--GGGSS--HHHHHHHHHTTTTT-HHHHHH-BHHHHHHSTT--HHHHHHHHHHHHHHHHHHHTT--STTHHHHHHHHHHHSSGGGGT-BTTSTTTTTTSPS-SSBHHHHHHHHHHSTT-HHHHHHHHHHHHHHHHHHHHHHTS-HHHHHHHHHHHHH---HHHHHHHHHHHT-SSSPPPPHHHHHHHTT--HHHHHHHHHHHHHHHSSSS----HHHHHHHHHHHHH-S--HHHHHHHHHHTTSSSSPPPHHHHHHHHHHTTPPPPHHHHTTS--PPPPP-PPP------------------

Radius of gyration: 31.25 Å; Cα contacts (8 Å, |Δi|>4): 381; chains: 1; bounding box: 79×56×81 Å